Protein AF-A0A2E3YA40-F1 (afdb_monomer)

Radius of gyration: 40.04 Å; Cα contacts (8 Å, |Δi|>4): 300; chains: 1; bounding box: 84×117×108 Å

Nearest PDB structures (foldseek):
  7zvt-assembly1_A  TM=7.152E-01  e=5.459E-13  Homo sapiens
  6erf-assembly3_E  TM=7.108E-01  e=1.242E-12  Homo sapiens
  7zyg-assembly1_B  TM=6.271E-01  e=3.034E-13  Homo sapiens
  6erg-assembly1_B  TM=6.180E-01  e=3.034E-13  Homo sapiens
  7z6o-assembly1_B  TM=6.211E-01  e=7.323E-13  Homo sapiens

Solvent-accessible surface area (backbone atoms only — not comparable to full-atom values): 24619 Å² total; per-residue (Å²): 132,88,83,89,80,90,81,93,86,87,90,86,82,88,85,88,81,87,86,85,86,89,83,83,89,80,94,74,90,76,94,73,84,88,72,83,77,72,78,79,75,75,76,78,73,76,71,70,83,74,80,65,68,77,46,72,36,28,44,31,52,87,89,47,76,40,42,29,30,33,26,71,65,65,75,74,79,79,60,90,78,84,78,64,53,42,91,87,80,64,44,77,70,81,89,82,54,60,42,90,87,80,70,45,78,50,58,78,86,78,58,80,50,65,49,74,82,48,94,99,38,66,48,80,53,54,73,69,60,50,57,77,64,55,68,95,45,76,46,36,36,41,48,79,48,74,42,56,62,86,77,55,63,74,84,33,62,72,49,59,28,36,42,44,59,50,57,82,82,21,44,64,59,47,46,50,53,26,51,51,29,55,76,66,62,38,29,33,36,30,40,32,34,85,80,91,54,80,41,44,30,38,38,38,43,55,92,92,33,34,37,35,32,35,36,55,59,73,90,78,54,81,63,74,87,75,47,86,87,78,65,97,67,92,75,57,71,68,58,51,52,51,53,49,53,51,50,62,72,67,65,72,58,76,89,76,51,90,82,71,67,62,65,60,54,54,51,51,51,50,49,50,36,53,74,72,70,44,85,82,76,81,78,81,81,81,81,83,77,82,88,61,63,66,74,56,45,52,52,51,50,50,46,64,72,71,67,69,74,76,80,81,80,78,84,76,86,83,88,80,88,82,90,89,87,88,86,84,86,88,86,84,87,83,84,89,81,89,81,89,79,90,85,84,87,83,89,83,82,88,81,89,88,86,88,82,89,83,90,83,92,132

Sequence (362 aa):
MCTRSGSIRPCSAKCDMRPTRTMARCVSRCFCACVLISPLRMFERGRRPYMRSLWKGHIRFSMVTIPVRLYNAVDSGSSIRFNQLHKEDHGRIKYDKVCRSCSETLSGDDIIKGYEYAPDEYVVVNDEDFEKVKLKSTKIIEIEGFVDVDDVDVSMYDTPYYAGPDGDVAVKVFALLSQSLIQSGKLGVGKVVLRDREDMVLIGAQGNGIVIYKVRYPQFLRKMDDVPGLADTDVSEDELKLAQSLIDSMLKDLGDIEIKDTYHEAVQEMIQAKVDGKEVVMAAEDEVKPVVDIMTALKESIAAASGEAKPMERATGESAEDADVEEGAEEEAPKAKKKAAKKKPAAKKKAKAKAKAKSKAA

Mean predicted aligned error: 19.03 Å

Foldseek 3Di:
DDDDDDDDDDDDDDDDDDDDDDDDDDDDDDDDDPPPPPPPPPPPPPPPPPFDFLAWAWEDDPPDTFTKTKGFPDPPPLDDDDFDADPPPRHGDDDFDADPPPRDGDDPVPDFDWDDPDVVDTDTDHVVNLVVVPDPCQGYWYFPAKDAPVVDDPQFFDGKIWMDGDDDVRLVVQQVVLVVQVVVNIWTWTWDNSDSDIFIWTWGHDDSIIMITGTDDPVPDDDPVPDPPDDPDDDDPVNVVLVVVLVVLVDDDPVPDPDDPPVSVLVVVCVVCVVVVHDDDDDDDDDDDDDDDPVVVSVVSVCVSVPPDDDDDDDDDDDDDDDDDDDDDDDDDDDDDDDDDDDDDDDDDDDDDDDDDDDDDD

Structure (mmCIF, N/CA/C/O backbone):
data_AF-A0A2E3YA40-F1
#
_entry.id   AF-A0A2E3YA40-F1
#
loop_
_atom_site.group_PDB
_atom_site.id
_atom_site.type_symbol
_atom_site.label_atom_id
_atom_site.label_alt_id
_atom_site.label_comp_id
_atom_site.label_asym_id
_atom_site.label_entity_id
_atom_site.label_seq_id
_atom_site.pdbx_PDB_ins_code
_atom_site.Cartn_x
_atom_site.Cartn_y
_atom_site.Cartn_z
_atom_site.occupancy
_atom_site.B_iso_or_equiv
_atom_site.auth_seq_id
_atom_site.auth_comp_id
_atom_site.auth_asym_id
_atom_site.auth_atom_id
_atom_site.pdbx_PDB_model_num
ATOM 1 N N . MET A 1 1 ? 46.447 38.130 -46.970 1.00 37.41 1 MET A N 1
ATOM 2 C CA . MET A 1 1 ? 45.223 38.863 -46.572 1.00 37.41 1 MET A CA 1
ATOM 3 C C . MET A 1 1 ? 45.092 38.694 -45.057 1.00 37.41 1 MET A C 1
ATOM 5 O O . MET A 1 1 ? 44.762 37.605 -44.628 1.00 37.41 1 MET A O 1
ATOM 9 N N . CYS A 1 2 ? 45.691 39.545 -44.209 1.00 29.48 2 CYS A N 1
ATOM 10 C CA . CYS A 1 2 ? 45.148 40.822 -43.685 1.00 29.48 2 CYS A CA 1
ATOM 11 C C . CYS A 1 2 ? 43.633 40.742 -43.398 1.00 29.48 2 CYS A C 1
ATOM 13 O O . CYS A 1 2 ? 42.902 40.416 -44.320 1.00 29.48 2 CYS A O 1
ATOM 15 N N . THR A 1 3 ? 43.054 41.060 -42.230 1.00 31.86 3 THR A N 1
ATOM 16 C CA . THR A 1 3 ? 43.496 41.786 -41.016 1.00 31.86 3 THR A CA 1
ATOM 17 C C . THR A 1 3 ? 42.326 41.841 -40.001 1.00 31.86 3 THR A C 1
ATOM 19 O O . THR A 1 3 ? 41.184 41.860 -40.447 1.00 31.86 3 THR A O 1
ATOM 22 N N . ARG A 1 4 ? 42.657 42.094 -38.712 1.00 35.12 4 ARG A N 1
ATOM 23 C CA . ARG A 1 4 ? 41.886 42.785 -37.625 1.00 35.12 4 ARG A CA 1
ATOM 24 C C . ARG A 1 4 ? 40.812 41.961 -36.889 1.00 35.12 4 ARG A C 1
A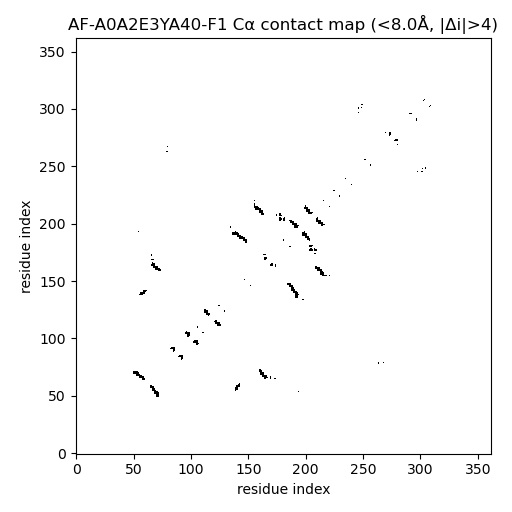TOM 26 O O . ARG A 1 4 ? 40.081 41.227 -37.523 1.00 35.12 4 ARG A O 1
ATOM 33 N N . SER A 1 5 ? 40.653 42.018 -35.558 1.00 36.88 5 SER A N 1
ATOM 34 C CA . SER A 1 5 ? 40.999 42.994 -34.485 1.00 36.88 5 SER A CA 1
ATOM 35 C C . SER A 1 5 ? 40.927 42.271 -33.112 1.00 36.88 5 SER A C 1
ATOM 37 O O . SER A 1 5 ? 40.024 41.462 -32.950 1.00 36.88 5 SER A O 1
ATOM 39 N N . GLY A 1 6 ? 41.872 42.368 -32.155 1.00 35.75 6 GLY A N 1
ATOM 40 C CA . GLY A 1 6 ? 42.105 43.463 -31.173 1.00 35.75 6 GLY A CA 1
ATOM 41 C C . GLY A 1 6 ? 41.148 43.324 -29.961 1.00 35.75 6 GLY A C 1
ATOM 42 O O . GLY A 1 6 ? 39.956 43.251 -30.197 1.00 35.75 6 GLY A O 1
ATOM 43 N N . SER A 1 7 ? 41.516 43.266 -28.666 1.00 32.66 7 SER A N 1
ATOM 44 C CA . SER A 1 7 ? 42.557 43.980 -27.891 1.00 32.66 7 SER A CA 1
ATOM 45 C C . SER A 1 7 ? 42.664 43.412 -26.432 1.00 32.66 7 SER A C 1
ATOM 47 O O . SER A 1 7 ? 41.648 42.944 -25.932 1.00 32.66 7 SER A O 1
ATOM 49 N N . ILE A 1 8 ? 43.862 43.247 -25.814 1.00 33.16 8 ILE A N 1
ATOM 50 C CA . ILE A 1 8 ? 44.529 44.106 -24.768 1.00 33.16 8 ILE A CA 1
ATOM 51 C C . ILE A 1 8 ? 43.933 43.917 -23.335 1.00 33.16 8 ILE A C 1
ATOM 53 O O . ILE A 1 8 ? 42.732 44.059 -23.200 1.00 33.16 8 ILE A O 1
ATOM 57 N N . ARG A 1 9 ? 44.607 43.670 -22.183 1.00 33.75 9 ARG A N 1
ATOM 58 C CA . ARG A 1 9 ? 45.998 43.712 -21.638 1.00 33.75 9 ARG A CA 1
ATOM 59 C C . ARG A 1 9 ? 46.021 42.968 -20.259 1.00 33.75 9 ARG A C 1
ATOM 61 O O . ARG A 1 9 ? 44.985 42.979 -19.600 1.00 33.75 9 ARG A O 1
ATOM 68 N N . PRO A 1 10 ? 47.161 42.458 -19.738 1.00 38.38 10 PRO A N 1
ATOM 69 C CA . PRO A 1 10 ? 47.341 42.128 -18.315 1.00 38.38 10 PRO A CA 1
ATOM 70 C C . PRO A 1 10 ? 48.039 43.275 -17.552 1.00 38.38 10 PRO A C 1
ATOM 72 O O . PRO A 1 10 ? 48.899 43.959 -18.107 1.00 38.38 10 PRO A O 1
ATOM 75 N N . CYS A 1 11 ? 47.682 43.495 -16.282 1.00 28.30 11 CYS A N 1
ATOM 76 C CA . CYS A 1 11 ? 48.268 44.542 -15.438 1.00 28.30 11 CYS A CA 1
ATOM 77 C C . CYS A 1 11 ? 49.160 43.916 -14.354 1.00 28.30 11 CYS A C 1
ATOM 79 O O . CYS A 1 11 ? 48.666 43.272 -13.431 1.00 28.30 11 CYS A O 1
ATOM 81 N N . SER A 1 12 ? 50.475 44.104 -14.480 1.00 34.56 12 SER A N 1
ATOM 82 C CA . SER A 1 12 ? 51.460 43.872 -13.422 1.00 34.56 12 SER A CA 1
ATOM 83 C C . SER A 1 12 ? 51.852 45.214 -12.810 1.00 34.56 12 SER A C 1
ATOM 85 O O . SER A 1 12 ? 52.263 46.110 -13.548 1.00 34.56 12 SER A O 1
ATOM 87 N N . ALA A 1 13 ? 51.817 45.339 -11.487 1.00 35.09 13 ALA A N 1
ATOM 88 C CA . ALA A 1 13 ? 52.427 46.464 -10.788 1.00 35.09 13 ALA A CA 1
ATOM 89 C C . ALA A 1 13 ? 53.234 45.949 -9.591 1.00 35.09 13 ALA A C 1
ATOM 91 O O . ALA A 1 13 ? 52.682 45.460 -8.609 1.00 35.09 13 ALA A O 1
ATOM 92 N N . LYS A 1 14 ? 54.562 46.053 -9.711 1.00 35.06 14 LYS A N 1
ATOM 93 C CA . LYS A 1 14 ? 55.499 46.126 -8.586 1.00 35.06 14 LYS A CA 1
ATOM 94 C C . LYS A 1 14 ? 55.506 47.574 -8.096 1.00 35.06 14 LYS A C 1
ATOM 96 O O . LYS A 1 14 ? 55.626 48.470 -8.925 1.00 35.06 14 LYS A O 1
ATOM 101 N N . CYS A 1 15 ? 55.468 47.785 -6.786 1.00 29.36 15 CYS A N 1
ATOM 102 C CA . CYS A 1 15 ? 55.943 49.018 -6.168 1.00 29.36 15 CYS A CA 1
ATOM 103 C C . CYS A 1 15 ? 56.737 48.653 -4.914 1.00 29.36 15 CYS A C 1
ATOM 105 O O . CYS A 1 15 ? 56.215 48.053 -3.978 1.00 29.36 15 CYS A O 1
ATOM 107 N N . ASP A 1 16 ? 58.016 48.991 -4.972 1.00 32.47 16 ASP A N 1
ATOM 108 C CA . ASP A 1 16 ? 59.024 48.912 -3.926 1.00 32.47 16 ASP A CA 1
ATOM 109 C C . ASP A 1 16 ? 59.115 50.310 -3.294 1.00 32.47 16 ASP A C 1
ATOM 111 O O . ASP A 1 16 ? 59.163 51.278 -4.051 1.00 32.47 16 ASP A O 1
ATOM 115 N N . MET A 1 17 ? 59.123 50.442 -1.961 1.00 30.84 17 MET A N 1
ATOM 116 C CA . MET A 1 17 ? 59.725 51.586 -1.246 1.00 30.84 17 MET A CA 1
ATOM 117 C C . MET A 1 17 ? 59.640 51.418 0.282 1.00 30.84 17 MET A C 1
ATOM 119 O O . MET A 1 17 ? 58.561 51.356 0.869 1.00 30.84 17 MET A O 1
ATOM 123 N N . ARG A 1 18 ? 60.811 51.416 0.936 1.00 34.72 18 ARG A N 1
ATOM 124 C CA . ARG A 1 18 ? 60.979 51.733 2.370 1.00 34.72 18 ARG A CA 1
ATOM 125 C C . ARG A 1 18 ? 60.744 53.232 2.596 1.00 34.72 18 ARG A C 1
ATOM 127 O O . ARG A 1 18 ? 61.017 54.022 1.693 1.00 34.72 18 ARG A O 1
ATOM 134 N N . PRO A 1 19 ? 60.391 53.645 3.824 1.00 43.53 19 PRO A N 1
ATOM 135 C CA . PRO A 1 19 ? 61.417 54.325 4.615 1.00 43.53 19 PRO A CA 1
ATOM 136 C C . PRO A 1 19 ? 61.387 54.020 6.122 1.00 43.53 19 PRO A C 1
ATOM 138 O O . PRO A 1 19 ? 60.476 53.430 6.690 1.00 43.53 19 PRO A O 1
ATOM 141 N N . THR A 1 20 ? 62.487 54.430 6.737 1.00 34.00 20 THR A N 1
ATOM 142 C CA . THR A 1 20 ? 62.903 54.321 8.132 1.00 34.00 20 THR A CA 1
ATOM 143 C C . THR A 1 20 ? 62.190 55.275 9.100 1.00 34.00 20 THR A C 1
ATOM 145 O O . THR A 1 20 ? 61.868 56.400 8.732 1.00 34.00 20 THR A O 1
ATOM 148 N N . ARG A 1 21 ? 62.258 54.885 10.384 1.00 32.22 21 ARG A N 1
ATOM 149 C CA . ARG A 1 21 ? 62.488 55.711 11.592 1.00 32.22 21 ARG A CA 1
ATOM 150 C C . ARG A 1 21 ? 61.268 56.203 12.399 1.00 32.22 21 ARG A C 1
ATOM 152 O O . ARG A 1 21 ? 60.514 57.069 11.980 1.00 32.22 21 ARG A O 1
ATOM 159 N N . THR A 1 22 ? 61.319 55.806 13.676 1.00 31.12 22 THR A N 1
ATOM 160 C CA . THR A 1 22 ? 60.860 56.518 14.889 1.00 31.12 22 THR A CA 1
ATOM 161 C C . THR A 1 22 ? 59.394 56.352 15.292 1.00 31.12 22 THR A C 1
ATOM 163 O O . THR A 1 22 ? 58.542 57.082 14.817 1.00 31.12 22 THR A O 1
ATOM 166 N N . MET A 1 23 ? 59.132 55.510 16.298 1.00 33.19 23 MET A N 1
ATOM 167 C CA . MET A 1 23 ? 58.302 55.903 17.445 1.00 33.19 23 MET A CA 1
ATOM 168 C C . MET A 1 23 ? 58.688 55.089 18.682 1.00 33.19 23 MET A C 1
ATOM 170 O O . MET A 1 23 ? 58.748 53.863 18.670 1.00 33.19 23 MET A O 1
ATOM 174 N N . ALA A 1 24 ? 58.999 55.832 19.737 1.00 33.38 24 ALA A N 1
ATOM 175 C CA . ALA A 1 24 ? 59.208 55.365 21.091 1.00 33.38 24 ALA A CA 1
ATOM 176 C C . ALA A 1 24 ? 57.868 55.271 21.840 1.00 33.38 24 ALA A C 1
ATOM 178 O O . ALA A 1 24 ? 56.944 56.017 21.528 1.00 33.38 24 ALA A O 1
ATOM 179 N N . ARG A 1 25 ? 57.872 54.466 22.917 1.00 32.53 25 ARG A N 1
ATOM 180 C CA . ARG A 1 25 ? 56.827 54.295 23.955 1.00 32.53 25 ARG A CA 1
ATOM 181 C C . ARG A 1 25 ? 55.613 53.493 23.452 1.00 32.53 25 ARG A C 1
ATOM 183 O O . ARG A 1 25 ? 55.095 53.751 22.386 1.00 32.53 25 ARG A O 1
ATOM 190 N N . CYS A 1 26 ? 55.103 52.484 24.149 1.00 30.42 26 CYS A N 1
ATOM 191 C CA . CYS A 1 26 ? 54.979 52.331 25.589 1.00 30.42 26 CYS A CA 1
ATOM 192 C C . CYS A 1 26 ? 54.951 50.832 25.939 1.00 30.42 26 CYS A C 1
ATOM 194 O O . CYS A 1 26 ? 54.207 50.060 25.338 1.00 30.42 26 CYS A O 1
ATOM 196 N N . VAL A 1 27 ? 55.773 50.423 26.903 1.00 36.47 27 VAL A N 1
ATOM 197 C CA . VAL A 1 27 ? 55.782 49.072 27.471 1.00 36.47 27 VAL A CA 1
ATOM 198 C C . VAL A 1 27 ? 54.670 49.002 28.512 1.00 36.47 27 VAL A C 1
ATOM 200 O O . VAL A 1 27 ? 54.779 49.644 29.550 1.00 36.47 27 VAL A O 1
ATOM 203 N N . SER A 1 28 ? 53.622 48.216 28.266 1.00 34.69 28 SER A N 1
ATOM 204 C CA . SER A 1 28 ? 52.797 47.671 29.349 1.00 34.69 28 SER A CA 1
ATOM 205 C C . SER A 1 28 ? 52.040 46.422 28.897 1.00 34.69 28 SER A C 1
ATOM 207 O O . SER A 1 28 ? 50.974 46.479 28.298 1.00 34.69 28 SER A O 1
ATOM 209 N N . ARG A 1 29 ? 52.661 45.273 29.169 1.00 38.66 29 ARG A N 1
ATOM 210 C CA . ARG A 1 29 ? 52.088 44.214 30.009 1.00 38.66 29 ARG A CA 1
ATOM 211 C C . ARG A 1 29 ? 50.582 43.952 29.827 1.00 38.66 29 ARG A C 1
ATOM 213 O O . ARG A 1 29 ? 49.760 44.449 30.587 1.00 38.66 29 ARG A O 1
ATOM 220 N N . CYS A 1 30 ? 50.248 43.020 28.940 1.00 33.03 30 CYS A N 1
ATOM 221 C CA . CYS A 1 30 ? 49.153 42.093 29.212 1.00 33.03 30 CYS A CA 1
ATOM 222 C C . CYS A 1 30 ? 49.458 40.720 28.619 1.00 33.03 30 CYS A C 1
ATOM 224 O O . CYS A 1 30 ? 49.380 40.480 27.419 1.00 33.03 30 CYS A O 1
ATOM 226 N N . PHE A 1 31 ? 49.855 39.837 29.528 1.00 33.47 31 PHE A N 1
ATOM 227 C CA . PHE A 1 31 ? 49.808 38.395 29.391 1.00 33.47 31 PHE A CA 1
ATOM 228 C C . PHE A 1 31 ? 48.342 38.014 29.134 1.00 33.47 31 PHE A C 1
ATOM 230 O O . PHE A 1 31 ? 47.509 38.158 30.025 1.00 33.47 31 PHE A O 1
ATOM 237 N N . CYS A 1 32 ? 48.007 37.546 27.937 1.00 29.50 32 CYS A N 1
ATOM 238 C CA . CYS A 1 32 ? 46.799 36.754 27.756 1.00 29.50 32 CYS A CA 1
ATOM 239 C C . CYS A 1 32 ? 47.137 35.597 26.828 1.00 29.50 32 CYS A C 1
ATOM 241 O O . CYS A 1 32 ? 47.406 35.770 25.639 1.00 29.50 32 CYS A O 1
ATOM 243 N N . ALA A 1 33 ? 47.238 34.429 27.453 1.00 36.81 33 ALA A N 1
ATOM 244 C CA . ALA A 1 33 ? 47.519 33.167 26.818 1.00 36.81 33 ALA A CA 1
ATOM 245 C C . ALA A 1 33 ? 46.491 32.903 25.715 1.00 36.81 33 ALA A C 1
ATOM 247 O O . ALA A 1 33 ? 45.280 32.949 25.924 1.00 36.81 33 ALA A O 1
ATOM 248 N N . CYS A 1 34 ? 47.030 32.619 24.537 1.00 30.36 34 CYS A N 1
ATOM 249 C CA . CYS A 1 34 ? 46.332 32.135 23.368 1.00 30.36 34 CYS A CA 1
ATOM 250 C C . CYS A 1 34 ? 45.755 30.744 23.679 1.00 30.36 34 CYS A C 1
ATOM 252 O O . CYS A 1 34 ? 46.411 29.727 23.475 1.00 30.36 34 CYS A O 1
ATOM 254 N N . VAL A 1 35 ? 44.538 30.704 24.220 1.00 36.59 35 VAL A N 1
ATOM 255 C CA . VAL A 1 35 ? 43.701 29.504 24.275 1.00 36.59 35 VAL A CA 1
ATOM 256 C C . VAL A 1 35 ? 42.576 29.731 23.273 1.00 36.59 35 VAL A C 1
ATOM 258 O O . VAL A 1 35 ? 41.492 30.214 23.592 1.00 36.59 35 VAL A O 1
ATOM 261 N N . LEU A 1 36 ? 42.890 29.449 22.007 1.00 37.47 36 LEU A N 1
ATOM 262 C CA . LEU A 1 36 ? 41.918 29.347 20.926 1.00 37.47 36 LEU A CA 1
ATOM 263 C C . LEU A 1 36 ? 41.046 28.112 21.187 1.00 37.47 36 LEU A C 1
ATOM 265 O O . LEU A 1 36 ? 41.293 27.031 20.656 1.00 37.47 36 LEU A O 1
ATOM 269 N N . ILE A 1 37 ? 40.015 28.284 22.015 1.00 41.00 37 ILE A N 1
ATOM 270 C CA . ILE A 1 37 ? 38.846 27.406 22.029 1.00 41.00 37 ILE A CA 1
ATOM 271 C C . ILE A 1 37 ? 38.171 27.619 20.679 1.00 41.00 37 ILE A C 1
ATOM 273 O O . ILE A 1 37 ? 37.394 28.551 20.485 1.00 41.00 37 ILE A O 1
ATOM 277 N N . SER A 1 38 ? 38.543 26.786 19.709 1.00 35.66 38 SER A N 1
ATOM 278 C CA . SER A 1 38 ? 37.768 26.635 18.487 1.00 35.66 38 SER A CA 1
ATOM 279 C C . SER A 1 38 ? 36.390 26.125 18.893 1.00 35.66 38 SER A C 1
ATOM 281 O O . SER A 1 38 ? 36.305 25.022 19.438 1.00 35.66 38 SER A O 1
ATOM 283 N N . PRO A 1 39 ? 35.298 26.862 18.631 1.00 42.44 39 PRO A N 1
ATOM 284 C CA . PRO A 1 39 ? 33.999 26.237 18.643 1.00 42.44 39 PRO A CA 1
ATOM 285 C C . PRO A 1 39 ? 33.999 25.315 17.428 1.00 42.44 39 PRO A C 1
ATOM 287 O O . PRO A 1 39 ? 33.837 25.756 16.287 1.00 42.44 39 PRO A O 1
ATOM 290 N N . LEU A 1 40 ? 34.204 24.022 17.671 1.00 37.81 40 LEU A N 1
ATOM 291 C CA . LEU A 1 40 ? 33.640 22.979 16.831 1.00 37.81 40 LEU A CA 1
ATOM 292 C C . LEU A 1 40 ? 32.135 23.252 16.802 1.00 37.81 40 LEU A C 1
ATOM 294 O O . LEU A 1 40 ? 31.367 22.770 17.629 1.00 37.81 40 LEU A O 1
ATOM 298 N N . ARG A 1 41 ? 31.723 24.109 15.861 1.00 37.75 41 ARG A N 1
ATOM 299 C CA . ARG A 1 41 ? 30.367 24.170 15.341 1.00 37.75 41 ARG A CA 1
ATOM 300 C C . ARG A 1 41 ? 30.124 22.795 14.752 1.00 37.75 41 ARG A C 1
ATOM 302 O O . ARG A 1 41 ? 30.414 22.531 13.588 1.00 37.75 41 ARG A O 1
ATOM 309 N N . MET A 1 42 ? 29.647 21.925 15.628 1.00 34.31 42 MET A N 1
ATOM 310 C CA . MET A 1 42 ? 28.997 20.671 15.340 1.00 34.31 42 MET A CA 1
ATOM 311 C C . MET A 1 42 ? 27.811 21.034 14.448 1.00 34.31 42 MET A C 1
ATOM 313 O O . MET A 1 42 ? 26.736 21.420 14.896 1.00 34.31 42 MET A O 1
ATOM 317 N N . PHE A 1 43 ? 28.070 21.073 13.143 1.00 35.06 43 PHE A N 1
ATOM 318 C CA . PHE A 1 43 ? 27.049 21.246 12.129 1.00 35.06 43 PHE A CA 1
ATOM 319 C C . PHE A 1 43 ? 26.363 19.888 12.013 1.00 35.06 43 PHE A C 1
ATOM 321 O O . PHE A 1 43 ? 26.567 19.153 11.048 1.00 35.06 43 PHE A O 1
ATOM 328 N N . GLU A 1 44 ? 25.570 19.539 13.026 1.00 43.16 44 GLU A N 1
ATOM 329 C CA . GLU A 1 44 ? 24.557 18.497 12.930 1.00 43.16 44 GLU A CA 1
ATOM 330 C C . GLU A 1 44 ? 23.503 18.982 11.935 1.00 43.16 44 GLU A C 1
ATOM 332 O O . GLU A 1 44 ? 22.410 19.438 12.259 1.00 43.16 44 GLU A O 1
ATOM 337 N N . ARG A 1 45 ? 23.848 18.891 10.649 1.00 40.22 45 ARG A N 1
ATOM 338 C CA . ARG A 1 45 ? 22.854 18.746 9.600 1.00 40.22 45 ARG A CA 1
ATOM 339 C C . ARG A 1 45 ? 22.265 17.357 9.793 1.00 40.22 45 ARG A C 1
ATOM 341 O O . ARG A 1 45 ? 22.668 16.411 9.121 1.00 40.22 45 ARG A O 1
ATOM 348 N N . GLY A 1 46 ? 21.298 17.260 10.703 1.00 38.97 46 GLY A N 1
ATOM 349 C CA . GLY A 1 46 ? 20.289 16.216 10.674 1.00 38.97 46 GLY A CA 1
ATOM 350 C C . GLY A 1 46 ? 19.598 16.294 9.318 1.00 38.97 46 GLY A C 1
ATOM 351 O O . GLY A 1 46 ? 18.610 17.008 9.145 1.00 38.97 46 GLY A O 1
ATOM 352 N N . ARG A 1 47 ? 20.162 15.623 8.307 1.00 44.25 47 ARG A N 1
ATOM 353 C CA . ARG A 1 47 ? 19.450 15.356 7.064 1.00 44.25 47 ARG A CA 1
ATOM 354 C C . ARG A 1 47 ? 18.310 14.439 7.466 1.00 44.25 47 ARG A C 1
ATOM 356 O O . ARG A 1 47 ? 18.504 13.233 7.568 1.00 44.25 47 ARG A O 1
ATOM 363 N N . ARG A 1 48 ? 17.132 15.017 7.715 1.00 53.56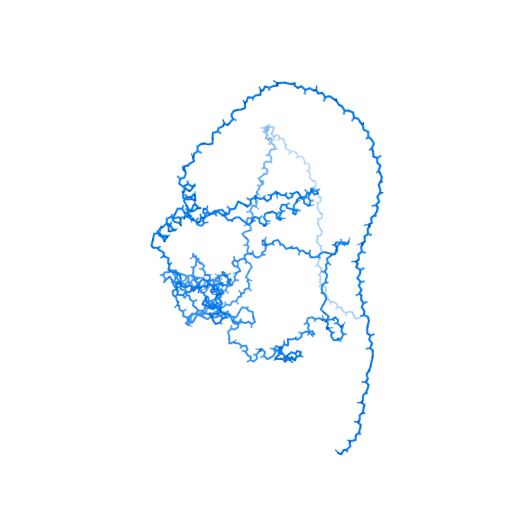 48 ARG A N 1
ATOM 364 C CA . ARG A 1 48 ? 15.889 14.246 7.727 1.00 53.56 48 ARG A CA 1
ATOM 365 C C . ARG A 1 48 ? 15.905 13.406 6.446 1.00 53.56 48 ARG A C 1
ATOM 367 O O . ARG A 1 48 ? 16.124 14.001 5.383 1.00 53.56 48 ARG A O 1
ATOM 374 N N . PRO A 1 49 ? 15.784 12.071 6.520 1.00 59.62 49 PRO A N 1
ATOM 375 C CA . PRO A 1 49 ? 15.802 11.239 5.329 1.00 59.62 49 PRO A CA 1
ATOM 376 C C . PRO A 1 49 ? 14.698 11.741 4.398 1.00 59.62 49 PRO A C 1
ATOM 378 O O . PRO A 1 49 ? 13.513 11.696 4.722 1.00 59.62 49 PRO A O 1
ATOM 381 N N . TYR A 1 50 ? 15.099 12.337 3.275 1.00 72.06 50 TYR A N 1
ATOM 382 C CA . TYR A 1 50 ? 14.159 12.870 2.302 1.00 72.06 50 TYR A CA 1
ATOM 383 C C . TYR A 1 50 ? 13.529 11.675 1.592 1.00 72.06 50 TYR A C 1
ATOM 385 O O . TYR A 1 50 ? 14.204 10.983 0.825 1.00 72.06 50 TYR A O 1
ATOM 393 N N . MET A 1 51 ? 12.252 11.410 1.869 1.00 83.19 51 MET A N 1
ATOM 394 C CA . MET A 1 51 ? 11.501 10.388 1.148 1.00 83.19 51 MET A CA 1
ATOM 395 C C . MET A 1 51 ? 11.517 10.735 -0.343 1.00 83.19 51 MET A C 1
ATOM 397 O O . MET A 1 51 ? 11.141 11.834 -0.752 1.00 83.19 51 MET A O 1
ATOM 401 N N . ARG A 1 52 ? 11.985 9.802 -1.175 1.00 86.56 52 ARG A N 1
ATOM 402 C CA . ARG A 1 52 ? 11.966 9.983 -2.629 1.00 86.56 52 ARG A CA 1
ATOM 403 C C . ARG A 1 52 ? 10.553 9.732 -3.140 1.00 86.56 52 ARG A C 1
ATOM 405 O O . ARG A 1 52 ? 9.966 8.695 -2.841 1.00 86.56 52 ARG A O 1
ATOM 412 N N . SER A 1 53 ? 10.022 10.673 -3.919 1.00 90.00 53 SER A N 1
ATOM 413 C CA . SER A 1 53 ? 8.712 10.504 -4.549 1.00 90.00 53 SER A CA 1
ATOM 414 C C . SER A 1 53 ? 8.768 9.371 -5.572 1.00 90.00 53 SER A C 1
ATOM 416 O O . SER A 1 53 ? 9.626 9.394 -6.457 1.00 90.00 53 SER A O 1
ATOM 418 N N . LEU A 1 54 ? 7.841 8.424 -5.470 1.00 88.38 54 LEU A N 1
ATOM 419 C CA . LEU A 1 54 ? 7.694 7.296 -6.388 1.00 88.38 54 LEU A CA 1
ATOM 420 C C . LEU A 1 54 ? 6.840 7.665 -7.606 1.00 88.38 54 LEU A C 1
ATOM 422 O O . LEU A 1 54 ? 7.100 7.194 -8.709 1.00 88.38 54 LEU A O 1
ATOM 426 N N . TRP A 1 55 ? 5.842 8.527 -7.411 1.00 91.94 55 TRP A N 1
ATOM 427 C CA . TRP A 1 55 ? 4.892 8.919 -8.448 1.00 91.94 55 TRP A CA 1
ATOM 428 C C . TRP A 1 55 ? 4.444 10.369 -8.257 1.00 91.94 55 TRP A C 1
ATOM 430 O O . TRP A 1 55 ? 4.424 10.886 -7.137 1.00 91.94 55 TRP A O 1
ATOM 440 N N . LYS A 1 56 ? 4.094 11.026 -9.364 1.00 92.12 56 LYS A N 1
ATOM 441 C CA . LYS A 1 56 ? 3.539 12.382 -9.393 1.00 92.12 56 LYS A CA 1
ATOM 442 C C . LYS A 1 56 ? 2.274 12.382 -10.233 1.00 92.12 56 LYS A C 1
ATOM 444 O O . LYS A 1 56 ? 2.282 11.857 -11.348 1.00 92.12 56 LYS A O 1
ATOM 449 N N . GLY A 1 57 ? 1.241 13.035 -9.734 1.00 92.56 57 GLY A N 1
ATOM 450 C CA . GLY A 1 57 ? -0.022 13.153 -10.440 1.00 92.56 57 GLY A CA 1
ATOM 451 C C . GLY A 1 57 ? -1.001 14.001 -9.656 1.00 92.56 57 GLY A C 1
ATOM 452 O O . GLY A 1 57 ? -0.593 14.893 -8.916 1.00 92.56 57 GLY A O 1
ATOM 453 N N . HIS A 1 58 ? -2.289 13.749 -9.846 1.00 93.56 58 HIS A N 1
ATOM 454 C CA . HIS A 1 58 ? -3.337 14.576 -9.261 1.00 93.56 58 HIS A CA 1
ATOM 455 C C . HIS A 1 58 ? -4.392 13.716 -8.580 1.00 93.56 58 HIS A C 1
ATOM 457 O O . HIS A 1 58 ? -4.753 12.672 -9.110 1.00 93.56 58 HIS A O 1
ATOM 463 N N . ILE A 1 59 ? -4.918 14.169 -7.446 1.00 93.88 59 ILE A N 1
ATOM 464 C CA . ILE A 1 59 ? -6.157 13.640 -6.874 1.00 93.88 59 ILE A CA 1
ATOM 465 C C . ILE A 1 59 ? -7.302 14.466 -7.445 1.00 93.88 59 ILE A C 1
ATOM 467 O O . ILE A 1 59 ? -7.310 15.691 -7.301 1.00 93.88 59 ILE A O 1
ATOM 471 N N . ARG A 1 60 ? -8.247 13.801 -8.107 1.00 92.06 60 ARG A N 1
ATOM 472 C CA . ARG A 1 60 ? -9.492 14.401 -8.572 1.00 92.06 60 ARG A CA 1
ATOM 473 C C . ARG A 1 60 ? -10.620 13.984 -7.642 1.00 92.06 60 ARG A C 1
ATOM 475 O O . ARG A 1 60 ? -10.951 12.806 -7.544 1.00 92.06 60 ARG A O 1
ATOM 482 N N . PHE A 1 61 ? -11.213 14.978 -6.997 1.00 86.00 61 PHE A N 1
ATOM 483 C CA . PHE A 1 61 ? -12.414 14.826 -6.197 1.00 86.00 61 PHE A CA 1
ATOM 484 C C . PHE A 1 61 ? -13.546 15.612 -6.856 1.00 86.00 61 PHE A C 1
ATOM 486 O O . PHE A 1 61 ? -13.558 16.845 -6.800 1.00 86.00 61 PHE A O 1
ATOM 493 N N . SER A 1 62 ? -14.473 14.905 -7.511 1.00 82.50 62 SER A N 1
ATOM 494 C CA . SER A 1 62 ? -15.522 15.512 -8.338 1.00 82.50 62 SER A CA 1
ATOM 495 C C . SER A 1 62 ? -14.918 16.496 -9.361 1.00 82.50 62 SER A C 1
ATOM 497 O O . SER A 1 62 ? -14.294 16.065 -10.330 1.00 82.50 62 SER A O 1
ATOM 499 N N . MET A 1 63 ? -15.012 17.809 -9.134 1.00 85.06 63 MET A N 1
ATOM 500 C CA . MET A 1 63 ? -14.451 18.845 -10.017 1.00 85.06 63 MET A CA 1
ATOM 501 C C . MET A 1 63 ? -13.109 19.427 -9.549 1.00 85.06 63 MET A C 1
ATOM 503 O O . MET A 1 63 ? -12.463 20.169 -10.289 1.00 85.06 63 MET A O 1
ATOM 507 N N . VAL A 1 64 ? -12.668 19.120 -8.330 1.00 89.75 64 VAL A N 1
ATOM 508 C CA . VAL A 1 64 ? -11.440 19.681 -7.753 1.00 89.75 64 VAL A CA 1
ATOM 509 C C . VAL A 1 64 ? -10.259 18.785 -8.099 1.00 89.75 64 VAL A C 1
ATOM 511 O O . VAL A 1 64 ? -10.316 17.573 -7.913 1.00 89.75 64 VAL A O 1
ATOM 514 N N . THR A 1 65 ? -9.172 19.385 -8.584 1.00 92.44 65 THR A N 1
ATOM 515 C CA . THR A 1 65 ? -7.930 18.679 -8.925 1.00 92.44 65 THR A CA 1
ATOM 516 C C . THR A 1 65 ? -6.793 19.192 -8.051 1.00 92.44 65 THR A C 1
ATOM 518 O O . THR A 1 65 ? -6.508 20.388 -8.042 1.00 92.44 65 THR A O 1
ATOM 521 N N . ILE A 1 66 ? -6.134 18.292 -7.323 1.00 94.38 66 ILE A N 1
ATOM 522 C CA . ILE A 1 66 ? -5.068 18.613 -6.369 1.00 94.38 66 ILE A CA 1
ATOM 523 C C . ILE A 1 66 ? -3.788 17.916 -6.828 1.00 94.38 66 ILE A C 1
ATOM 525 O O . ILE A 1 66 ? -3.771 16.686 -6.877 1.00 94.38 66 ILE A O 1
ATOM 529 N N . PRO A 1 67 ? -2.710 18.640 -7.169 1.00 94.69 67 PRO A N 1
ATOM 530 C CA . PRO A 1 67 ? -1.459 18.002 -7.547 1.00 94.69 67 PRO A CA 1
ATOM 531 C C . PRO A 1 67 ? -0.770 17.429 -6.300 1.00 94.69 67 PRO A C 1
ATOM 533 O O . PRO A 1 67 ? -0.643 18.092 -5.265 1.00 94.69 67 PRO A O 1
ATOM 536 N N . VAL A 1 68 ? -0.340 16.172 -6.396 1.00 94.88 68 VAL A N 1
ATOM 537 C CA . VAL A 1 68 ? 0.244 15.405 -5.292 1.00 94.88 68 VAL A CA 1
ATOM 538 C C . VAL A 1 68 ? 1.455 14.592 -5.736 1.00 94.88 68 VAL A C 1
ATOM 540 O O . VAL A 1 68 ? 1.625 14.224 -6.903 1.00 94.88 68 VAL A O 1
ATOM 543 N N . ARG A 1 69 ? 2.287 14.250 -4.756 1.00 93.94 69 ARG A N 1
ATOM 544 C CA . ARG A 1 69 ? 3.379 13.287 -4.879 1.00 93.94 69 ARG A CA 1
ATOM 545 C C . ARG A 1 69 ? 3.131 12.119 -3.944 1.00 93.94 69 ARG A C 1
ATOM 547 O O . ARG A 1 69 ? 2.785 12.333 -2.785 1.00 93.94 69 ARG A O 1
ATOM 554 N N . LEU A 1 70 ? 3.356 10.909 -4.442 1.00 93.38 70 LEU A N 1
ATOM 555 C CA . LEU A 1 70 ? 3.297 9.693 -3.639 1.00 93.38 70 LEU A CA 1
ATOM 556 C C . LEU A 1 70 ? 4.694 9.277 -3.195 1.00 93.38 70 LEU A C 1
ATOM 558 O O . LEU A 1 70 ? 5.650 9.311 -3.975 1.00 93.38 70 LEU A O 1
ATOM 562 N N . TYR A 1 71 ? 4.780 8.843 -1.950 1.00 92.69 71 TYR A N 1
ATOM 563 C CA . TYR A 1 71 ? 5.965 8.355 -1.267 1.00 92.69 71 TYR A CA 1
ATOM 564 C C . TYR A 1 71 ? 5.663 6.959 -0.728 1.00 92.69 71 TYR A C 1
ATOM 566 O O . TYR A 1 71 ? 4.537 6.669 -0.327 1.00 92.69 71 TYR A O 1
ATOM 574 N N . ASN A 1 72 ? 6.657 6.076 -0.740 1.00 91.44 72 ASN A N 1
ATOM 575 C CA . ASN A 1 72 ? 6.479 4.751 -0.160 1.00 91.44 72 ASN A CA 1
ATOM 576 C C . ASN A 1 72 ? 6.408 4.874 1.369 1.00 91.44 72 ASN A C 1
ATOM 578 O O . ASN A 1 72 ? 7.301 5.483 1.959 1.00 91.44 72 ASN A O 1
ATOM 582 N N . ALA A 1 73 ? 5.358 4.328 1.985 1.00 90.00 73 ALA A N 1
ATOM 583 C CA . ALA A 1 73 ? 5.239 4.297 3.441 1.00 90.00 73 ALA A CA 1
ATOM 584 C C . ALA A 1 73 ? 6.106 3.189 4.060 1.00 90.00 73 ALA A C 1
ATOM 586 O O . ALA A 1 73 ? 6.534 3.314 5.204 1.00 90.00 73 ALA A O 1
ATOM 587 N N . VAL A 1 74 ? 6.402 2.135 3.291 1.00 86.56 74 VAL A N 1
ATOM 588 C CA . VAL A 1 74 ? 7.237 1.011 3.718 1.00 86.56 74 VAL A CA 1
ATOM 589 C C . VAL A 1 74 ? 8.663 1.210 3.215 1.00 86.56 74 VAL A C 1
ATOM 591 O O . VAL A 1 74 ? 8.914 1.285 2.005 1.00 86.56 74 VAL A O 1
ATOM 594 N N . ASP A 1 75 ? 9.627 1.256 4.133 1.00 81.12 75 ASP A N 1
ATOM 595 C CA . ASP A 1 75 ? 11.035 1.292 3.755 1.00 81.12 75 ASP A CA 1
ATOM 596 C C . ASP A 1 75 ? 11.541 -0.113 3.413 1.00 81.12 75 ASP A C 1
ATOM 598 O O . ASP A 1 75 ? 11.896 -0.909 4.272 1.00 81.12 75 ASP A O 1
ATOM 602 N N . SER A 1 76 ? 11.602 -0.421 2.119 1.00 69.94 76 SER A N 1
ATOM 603 C CA . SER A 1 76 ? 12.223 -1.665 1.638 1.00 69.94 76 SER A CA 1
ATOM 604 C C . SER A 1 76 ? 13.760 -1.666 1.723 1.00 69.94 76 SER A C 1
ATOM 606 O O . SER A 1 76 ? 14.385 -2.681 1.414 1.00 69.94 76 SER A O 1
ATOM 608 N N . GLY A 1 77 ? 14.389 -0.532 2.054 1.00 66.88 77 GLY A N 1
ATOM 609 C CA . GLY A 1 77 ? 15.842 -0.378 2.129 1.00 66.88 77 GLY A CA 1
ATOM 610 C C . GLY A 1 77 ? 16.470 -0.981 3.385 1.00 66.88 77 GLY A C 1
ATOM 611 O O . GLY A 1 77 ? 17.648 -1.325 3.352 1.00 66.88 77 GLY A O 1
ATOM 612 N N . SER A 1 78 ? 15.694 -1.154 4.454 1.00 69.00 78 SER A N 1
ATOM 613 C CA . SER A 1 78 ? 16.152 -1.745 5.715 1.00 69.00 78 SER A CA 1
ATOM 614 C C . SER A 1 78 ? 16.315 -3.269 5.650 1.00 69.00 78 SER A C 1
ATOM 616 O O . SER A 1 78 ? 17.052 -3.834 6.455 1.00 69.00 78 SER A O 1
ATOM 618 N N . SER A 1 79 ? 15.683 -3.947 4.682 1.00 76.44 79 SER A N 1
ATOM 619 C CA . SER A 1 79 ? 15.817 -5.401 4.505 1.00 76.44 79 SER A CA 1
ATOM 620 C C . SER A 1 79 ? 17.243 -5.797 4.096 1.00 76.44 79 SER A C 1
ATOM 622 O O . SER A 1 79 ? 17.810 -5.218 3.164 1.00 76.44 79 SER A O 1
ATOM 624 N N . ILE A 1 80 ? 17.807 -6.822 4.739 1.00 82.81 80 ILE A N 1
ATOM 625 C CA . ILE A 1 80 ? 19.114 -7.384 4.376 1.00 82.81 80 ILE A CA 1
ATOM 626 C C . ILE A 1 80 ? 18.971 -8.132 3.049 1.00 82.81 80 ILE A C 1
ATOM 628 O O . ILE A 1 80 ? 18.185 -9.070 2.931 1.00 82.81 80 ILE A O 1
ATOM 632 N N . ARG A 1 81 ? 19.736 -7.726 2.030 1.00 84.12 81 ARG A N 1
ATOM 633 C CA . ARG A 1 81 ? 19.747 -8.386 0.718 1.00 84.12 81 ARG A CA 1
ATOM 634 C C . ARG A 1 81 ? 21.107 -8.987 0.437 1.00 84.12 81 ARG A C 1
ATOM 636 O O . ARG A 1 81 ? 22.122 -8.291 0.441 1.00 84.12 81 ARG A O 1
ATOM 643 N N . PHE A 1 82 ? 21.109 -10.272 0.115 1.00 87.81 82 PHE A N 1
ATOM 644 C CA . PHE A 1 82 ? 22.316 -10.983 -0.267 1.00 87.81 82 PHE A CA 1
ATOM 645 C C . PHE A 1 82 ? 22.539 -10.887 -1.770 1.00 87.81 82 PHE A C 1
ATOM 647 O O . PHE A 1 82 ? 21.634 -11.107 -2.575 1.00 87.81 82 PHE A O 1
ATOM 654 N N . ASN A 1 83 ? 23.773 -10.571 -2.147 1.00 89.50 83 ASN A N 1
ATOM 655 C CA . ASN A 1 83 ? 24.209 -10.721 -3.525 1.00 89.50 83 ASN A CA 1
ATOM 656 C C . ASN A 1 83 ? 24.649 -12.166 -3.731 1.00 89.50 83 ASN A C 1
ATOM 658 O O . ASN A 1 83 ? 25.320 -12.737 -2.873 1.00 89.50 83 ASN A O 1
ATOM 662 N N . GLN A 1 84 ? 24.303 -12.742 -4.875 1.00 91.56 84 GLN A N 1
ATOM 663 C CA . GLN A 1 84 ? 24.791 -14.066 -5.219 1.00 91.56 84 GLN A CA 1
ATOM 664 C C . GLN A 1 84 ? 26.235 -13.962 -5.709 1.00 91.56 84 GLN A C 1
ATOM 666 O O . GLN A 1 84 ? 26.538 -13.187 -6.624 1.00 91.56 84 GLN A O 1
ATOM 671 N N . LEU A 1 85 ? 27.112 -14.735 -5.075 1.00 93.06 85 LEU A N 1
ATOM 672 C CA . LEU A 1 85 ? 28.527 -14.816 -5.402 1.00 93.06 85 LEU A CA 1
ATOM 673 C C . LEU A 1 85 ? 28.863 -16.239 -5.846 1.00 93.06 85 LEU A C 1
ATOM 675 O O . LEU A 1 85 ? 28.284 -17.207 -5.349 1.00 93.06 85 LEU A O 1
ATOM 679 N N . HIS A 1 86 ? 29.791 -16.363 -6.786 1.00 92.19 86 HIS A N 1
ATOM 680 C CA . HIS A 1 86 ? 30.325 -17.652 -7.190 1.00 92.19 86 HIS A CA 1
ATOM 681 C C . HIS A 1 86 ? 31.180 -18.241 -6.055 1.00 92.19 86 HIS A C 1
ATOM 683 O O . HIS A 1 86 ? 31.917 -17.534 -5.372 1.00 92.19 86 HIS A O 1
ATOM 689 N N . LYS A 1 87 ? 31.020 -19.542 -5.795 1.00 92.44 87 LYS A N 1
ATOM 690 C CA . LYS A 1 87 ? 31.508 -20.192 -4.568 1.00 92.44 87 LYS A CA 1
ATOM 691 C C . LYS A 1 87 ? 33.037 -20.243 -4.465 1.00 92.44 87 LYS A C 1
ATOM 693 O O . LYS A 1 87 ? 33.559 -20.285 -3.357 1.00 92.44 87 LYS A O 1
ATOM 698 N N . GLU A 1 88 ? 33.737 -20.286 -5.596 1.00 92.69 88 GLU A N 1
ATOM 699 C CA . GLU A 1 88 ? 35.193 -20.479 -5.625 1.00 92.69 88 GLU A CA 1
ATOM 700 C C . GLU A 1 88 ? 35.960 -19.151 -5.634 1.00 92.69 88 GLU A C 1
ATOM 702 O O . GLU A 1 88 ? 36.905 -18.979 -4.869 1.00 92.69 88 GLU A O 1
ATOM 707 N N . ASP A 1 89 ? 35.540 -18.191 -6.461 1.00 91.75 89 ASP A N 1
ATOM 708 C CA . ASP A 1 89 ? 36.236 -16.909 -6.664 1.00 91.75 89 ASP A CA 1
ATOM 709 C C . ASP A 1 89 ? 35.546 -15.716 -5.979 1.00 91.75 89 ASP A C 1
ATOM 711 O O . ASP A 1 89 ? 36.074 -14.605 -6.000 1.00 91.75 89 ASP A O 1
ATOM 715 N N . HIS A 1 90 ? 34.375 -15.933 -5.367 1.00 89.00 90 HIS A N 1
ATOM 716 C CA . HIS A 1 90 ? 33.535 -14.896 -4.760 1.00 89.00 90 HIS A CA 1
ATOM 717 C C . HIS A 1 90 ? 33.143 -13.765 -5.731 1.00 89.00 90 HIS A C 1
ATOM 719 O O . HIS A 1 90 ? 32.769 -12.667 -5.310 1.00 89.00 90 HIS A O 1
ATOM 725 N N . GLY A 1 91 ? 33.184 -14.031 -7.040 1.00 91.75 91 GLY A N 1
ATOM 726 C CA . GLY A 1 91 ? 32.765 -13.103 -8.081 1.00 91.75 91 GLY A CA 1
ATOM 727 C C . GLY A 1 91 ? 31.250 -12.904 -8.091 1.00 91.75 91 GLY A C 1
ATOM 728 O O . GLY A 1 91 ? 30.482 -13.827 -7.824 1.00 91.75 91 GLY A O 1
ATOM 729 N N . ARG A 1 92 ? 30.784 -11.691 -8.414 1.00 93.88 92 ARG A N 1
ATOM 730 C CA . ARG A 1 92 ? 29.344 -11.413 -8.564 1.00 93.88 92 ARG A CA 1
ATOM 731 C C . ARG A 1 92 ? 28.782 -12.129 -9.789 1.00 93.88 92 ARG A C 1
ATOM 733 O O . ARG A 1 92 ? 29.323 -11.997 -10.884 1.00 93.88 92 ARG A O 1
ATOM 740 N N . ILE A 1 93 ? 27.659 -12.820 -9.610 1.00 92.56 93 ILE A N 1
ATOM 741 C CA . ILE A 1 93 ? 26.979 -13.527 -10.700 1.00 92.56 93 ILE A CA 1
ATOM 742 C C . ILE A 1 93 ? 26.229 -12.531 -11.595 1.00 92.56 93 ILE A C 1
ATOM 744 O O . ILE A 1 93 ? 25.508 -11.657 -11.107 1.00 92.56 93 ILE A O 1
ATOM 748 N N . LYS A 1 94 ? 26.380 -12.692 -12.913 1.00 91.38 94 LYS A N 1
ATOM 749 C CA . LYS A 1 94 ? 25.599 -11.998 -13.943 1.00 91.38 94 LYS A CA 1
ATOM 750 C C . LYS A 1 94 ? 24.599 -12.974 -14.564 1.00 91.38 94 LYS A C 1
ATOM 752 O O . LYS A 1 94 ? 24.939 -14.123 -14.823 1.00 91.38 94 LYS A O 1
ATOM 757 N N . TYR A 1 95 ? 23.385 -12.493 -14.816 1.00 90.31 95 TYR A N 1
ATOM 758 C CA . TYR A 1 95 ? 22.339 -13.239 -15.506 1.00 90.31 95 TYR A CA 1
ATOM 759 C C . TYR A 1 95 ? 22.188 -12.732 -16.937 1.00 90.31 95 TYR A C 1
ATOM 761 O O . TYR A 1 95 ? 21.973 -11.538 -17.143 1.00 90.31 95 TYR A O 1
ATOM 769 N N . ASP A 1 96 ? 22.253 -13.649 -17.897 1.00 90.81 96 ASP A N 1
ATOM 770 C CA . ASP A 1 96 ? 21.973 -13.385 -19.305 1.00 90.81 96 ASP A CA 1
ATOM 771 C C . ASP A 1 96 ? 20.664 -14.090 -19.700 1.00 90.81 96 ASP A C 1
ATOM 773 O O . ASP A 1 96 ? 20.394 -15.217 -19.277 1.00 90.81 96 ASP A O 1
ATOM 777 N N . LYS A 1 97 ? 19.814 -13.407 -20.474 1.00 92.31 97 LYS A N 1
ATOM 778 C CA . LYS A 1 97 ? 18.541 -13.958 -20.957 1.00 92.31 97 LYS A CA 1
ATOM 779 C C . LYS A 1 97 ? 18.799 -14.680 -22.274 1.00 92.31 97 LYS A C 1
ATOM 781 O O . LYS A 1 97 ? 19.238 -14.047 -23.225 1.00 92.31 97 LYS A O 1
ATOM 786 N N . VAL A 1 98 ? 18.533 -15.981 -22.338 1.00 93.12 98 VAL A N 1
ATOM 787 C CA . VAL A 1 98 ? 18.816 -16.806 -23.523 1.00 93.12 98 VAL A CA 1
ATOM 788 C C . VAL A 1 98 ? 17.523 -17.425 -24.043 1.00 93.12 98 VAL A C 1
ATOM 790 O O . VAL A 1 98 ? 16.748 -17.990 -23.269 1.00 93.12 98 VAL A O 1
ATOM 793 N N . CYS A 1 99 ? 17.279 -17.330 -25.350 1.00 91.12 99 CYS A N 1
ATOM 794 C CA . CYS A 1 99 ? 16.118 -17.955 -25.977 1.00 91.12 99 CYS A CA 1
ATOM 795 C C . CYS A 1 99 ? 16.272 -19.481 -26.022 1.00 91.12 99 CYS A C 1
ATOM 797 O O . CYS A 1 99 ? 17.280 -20.005 -26.496 1.00 91.12 99 CYS A O 1
ATOM 799 N N . ARG A 1 100 ? 15.241 -20.215 -25.589 1.00 88.56 100 ARG A N 1
ATOM 800 C CA . ARG A 1 100 ? 15.262 -21.687 -25.542 1.00 88.56 100 ARG A CA 1
ATOM 801 C C . ARG A 1 100 ? 15.391 -22.339 -26.925 1.00 88.56 100 ARG A C 1
ATOM 803 O O . ARG A 1 100 ? 15.955 -23.424 -27.023 1.00 88.56 100 ARG A O 1
ATOM 810 N N . SER A 1 101 ? 14.873 -21.700 -27.972 1.00 88.12 101 SER A N 1
ATOM 811 C CA . SER A 1 101 ? 14.808 -22.286 -29.317 1.00 88.12 101 SER A CA 1
ATOM 812 C C . SER A 1 101 ? 16.081 -22.054 -30.133 1.00 88.12 101 SER A C 1
ATOM 814 O O . SER A 1 101 ? 16.573 -22.987 -30.760 1.00 88.12 101 SER A O 1
ATOM 816 N N . CYS A 1 102 ? 16.633 -20.836 -30.118 1.00 89.25 102 CYS A N 1
ATOM 817 C CA . CYS A 1 102 ? 17.832 -20.486 -30.891 1.00 89.25 102 CYS A CA 1
ATOM 818 C C . CYS A 1 102 ? 19.125 -20.430 -30.059 1.00 89.25 102 CYS A C 1
ATOM 820 O O . CYS A 1 102 ? 20.201 -20.325 -30.637 1.00 89.25 102 CYS A O 1
ATOM 822 N N . SER A 1 103 ? 19.047 -20.545 -28.725 1.00 89.06 103 SER A N 1
ATOM 823 C CA . SER A 1 103 ? 20.192 -20.420 -27.800 1.00 89.06 103 SER A CA 1
ATOM 824 C C . SER A 1 103 ? 20.952 -19.090 -27.899 1.00 89.06 103 SER A C 1
ATOM 826 O O . SER A 1 103 ? 22.102 -18.997 -27.477 1.00 89.06 103 SER A O 1
ATOM 828 N N . GLU A 1 104 ? 20.311 -18.055 -28.440 1.00 91.19 104 GLU A N 1
ATOM 829 C CA . GLU A 1 104 ? 20.873 -16.714 -28.555 1.00 91.19 104 GLU A CA 1
ATOM 830 C C . GLU A 1 104 ? 20.612 -15.905 -27.282 1.00 91.19 104 GLU A C 1
ATOM 832 O O . GLU A 1 104 ? 19.522 -15.972 -26.701 1.00 91.19 104 GLU A O 1
ATOM 837 N N . THR A 1 105 ? 21.620 -15.149 -26.844 1.00 91.00 105 THR A N 1
ATOM 838 C CA . THR A 1 105 ? 21.484 -14.203 -25.735 1.00 91.00 105 THR A CA 1
ATOM 839 C C . THR A 1 105 ? 20.767 -12.957 -26.229 1.00 91.00 105 THR A C 1
ATOM 841 O O . THR A 1 105 ? 21.282 -12.245 -27.084 1.00 91.00 105 THR A O 1
ATOM 844 N N . LEU A 1 106 ? 19.597 -12.686 -25.662 1.00 90.88 106 LEU A N 1
ATOM 845 C CA . LEU A 1 106 ? 18.737 -11.582 -26.059 1.00 90.88 106 LEU A CA 1
ATOM 846 C C . LEU A 1 106 ? 18.908 -10.379 -25.135 1.00 90.88 106 LEU A C 1
ATOM 848 O O . LEU A 1 106 ? 19.088 -10.511 -23.917 1.00 90.88 106 LEU A O 1
ATOM 852 N N . SER A 1 107 ? 18.805 -9.194 -25.730 1.00 88.81 107 SER A N 1
ATOM 853 C CA . SER A 1 107 ? 18.683 -7.945 -24.989 1.00 88.81 107 SER A CA 1
ATOM 854 C C . SER A 1 107 ? 17.238 -7.739 -24.511 1.00 88.81 107 SER A C 1
ATOM 856 O O . SER A 1 107 ? 16.348 -8.534 -24.804 1.00 88.81 107 SER A O 1
ATOM 858 N N . GLY A 1 108 ? 16.982 -6.695 -23.718 1.00 83.94 108 GLY A N 1
ATOM 859 C CA . GLY A 1 108 ? 15.617 -6.376 -23.284 1.00 83.94 108 GLY A CA 1
ATOM 860 C C . GLY A 1 108 ? 14.682 -6.002 -24.438 1.00 83.94 108 GLY A C 1
ATOM 861 O O . GLY A 1 108 ? 13.489 -6.269 -24.333 1.00 83.94 108 GLY A O 1
ATOM 862 N N . ASP A 1 109 ? 15.233 -5.441 -25.515 1.00 85.56 109 ASP A N 1
ATOM 863 C CA . ASP A 1 109 ? 14.479 -4.909 -26.653 1.00 85.56 109 ASP A CA 1
ATOM 864 C C . ASP A 1 109 ? 13.990 -6.022 -27.594 1.00 85.56 109 ASP A C 1
ATOM 866 O O . ASP A 1 109 ? 12.959 -5.883 -28.246 1.00 85.56 109 ASP A O 1
ATOM 870 N N . ASP A 1 110 ? 14.682 -7.164 -27.600 1.00 85.00 110 ASP A N 1
ATOM 871 C CA . ASP A 1 110 ? 14.320 -8.341 -28.402 1.00 85.00 110 ASP A CA 1
ATOM 872 C C . ASP A 1 110 ? 13.249 -9.219 -27.720 1.00 85.00 110 ASP A C 1
ATOM 874 O O . ASP A 1 110 ? 12.859 -10.265 -28.245 1.00 85.00 110 ASP A O 1
ATOM 878 N N . ILE A 1 111 ? 12.790 -8.841 -26.518 1.00 86.88 111 ILE A N 1
ATOM 879 C CA . ILE A 1 111 ? 11.867 -9.637 -25.700 1.00 86.88 111 ILE A CA 1
ATOM 880 C C . ILE A 1 111 ? 10.474 -9.015 -25.724 1.00 86.88 111 ILE A C 1
ATOM 882 O O . ILE A 1 111 ? 10.196 -8.023 -25.053 1.00 86.88 111 ILE A O 1
ATOM 886 N N . ILE A 1 112 ? 9.571 -9.676 -26.441 1.00 88.75 112 ILE A N 1
ATOM 887 C CA . ILE A 1 112 ? 8.149 -9.328 -26.511 1.00 88.75 112 ILE A CA 1
ATOM 888 C C . ILE A 1 112 ? 7.319 -10.133 -25.503 1.00 88.75 112 ILE A C 1
ATOM 890 O O . ILE A 1 112 ? 7.735 -11.189 -25.019 1.00 88.75 112 ILE A O 1
ATOM 894 N N . LYS A 1 113 ? 6.121 -9.636 -25.177 1.00 88.00 113 LYS A N 1
ATOM 895 C CA . LYS A 1 113 ? 5.181 -10.320 -24.280 1.00 88.00 113 LYS A CA 1
ATOM 896 C C . LYS A 1 113 ? 4.317 -11.296 -25.079 1.00 88.00 113 LYS A C 1
ATOM 898 O O . LYS A 1 113 ? 3.778 -10.944 -26.126 1.00 88.00 113 LYS A O 1
ATOM 903 N N . GLY A 1 114 ? 4.157 -12.508 -24.560 1.00 90.00 114 GLY A N 1
ATOM 904 C CA . GLY A 1 114 ? 3.246 -13.517 -25.097 1.00 90.00 114 GLY A CA 1
ATOM 905 C C . GLY A 1 114 ? 2.267 -13.988 -24.026 1.00 90.00 114 GLY A C 1
ATOM 906 O O . GLY A 1 114 ? 2.662 -14.163 -22.874 1.00 90.00 114 GLY A O 1
ATOM 907 N N . TYR A 1 115 ? 1.004 -14.187 -24.399 1.00 90.25 115 TYR A N 1
ATOM 908 C CA . TYR A 1 115 ? -0.011 -14.814 -23.554 1.00 90.25 115 TYR A CA 1
ATOM 909 C C . TYR A 1 115 ? -0.264 -16.246 -24.027 1.00 90.25 115 TYR A C 1
ATOM 911 O O . TYR A 1 115 ? -0.623 -16.455 -25.187 1.00 90.25 115 TYR A O 1
ATOM 919 N N . GLU A 1 116 ? -0.063 -17.218 -23.139 1.00 93.94 116 GLU A N 1
ATOM 920 C CA . GLU A 1 116 ? -0.321 -18.633 -23.417 1.00 93.94 116 GLU A CA 1
ATOM 921 C C . GLU A 1 116 ? -1.821 -18.919 -23.288 1.00 93.94 116 GLU A C 1
ATOM 923 O O . GLU A 1 116 ? -2.382 -18.791 -22.199 1.00 93.94 116 GLU A O 1
ATOM 928 N N . TYR A 1 117 ? -2.478 -19.274 -24.394 1.00 92.81 117 TYR A N 1
ATOM 929 C CA . TYR A 1 117 ? -3.918 -19.583 -24.410 1.00 92.81 117 TYR A CA 1
ATOM 930 C C . TYR A 1 117 ? -4.203 -21.086 -24.520 1.00 92.81 117 TYR A C 1
ATOM 932 O O . TYR A 1 117 ? -5.295 -21.533 -24.169 1.00 92.81 117 TYR A O 1
ATOM 940 N N . ALA A 1 118 ? -3.217 -21.863 -24.964 1.00 93.50 118 ALA A N 1
ATOM 941 C CA . ALA A 1 118 ? -3.192 -23.318 -24.928 1.00 93.50 118 ALA A CA 1
ATOM 942 C C . ALA A 1 118 ? -1.740 -23.786 -24.701 1.00 93.50 118 ALA A C 1
ATOM 944 O O . ALA A 1 118 ? -0.826 -22.993 -24.929 1.00 93.50 118 ALA A O 1
ATOM 945 N N . PRO A 1 119 ? -1.504 -25.031 -24.240 1.00 92.19 119 PRO A N 1
ATOM 946 C CA . PRO A 1 119 ? -0.156 -25.524 -23.960 1.00 92.19 119 PRO A CA 1
ATOM 947 C C . PRO A 1 119 ? 0.789 -25.324 -25.151 1.00 92.19 119 PRO A C 1
ATOM 949 O O . PRO A 1 119 ? 0.520 -25.841 -26.234 1.00 92.19 119 PRO A O 1
ATOM 952 N N . ASP A 1 120 ? 1.879 -24.587 -24.933 1.00 86.62 120 ASP A N 1
ATOM 953 C CA . ASP A 1 120 ? 2.873 -24.204 -25.951 1.00 86.62 120 ASP A CA 1
ATOM 954 C C . ASP A 1 120 ? 2.349 -23.296 -27.101 1.00 86.62 120 ASP A C 1
ATOM 956 O O . ASP A 1 120 ? 3.074 -23.046 -28.069 1.00 86.62 120 ASP A O 1
ATOM 960 N N . GLU A 1 121 ? 1.134 -22.740 -27.007 1.00 90.75 121 GLU A N 1
ATOM 961 C CA . GLU A 1 121 ? 0.569 -21.794 -27.981 1.00 90.75 121 GLU A CA 1
ATOM 962 C C . GLU A 1 121 ? 0.432 -20.383 -27.391 1.00 90.75 121 GLU A C 1
ATOM 964 O O . GLU A 1 121 ? -0.291 -20.144 -26.419 1.00 90.75 121 GLU A O 1
ATOM 969 N N . TYR A 1 122 ? 1.096 -19.414 -28.028 1.00 90.69 122 TYR A N 1
ATOM 970 C CA . TYR A 1 122 ? 1.206 -18.041 -27.536 1.00 90.69 122 TYR A CA 1
ATOM 971 C C . TYR A 1 122 ? 0.602 -17.036 -28.518 1.00 90.69 122 TYR A C 1
ATOM 973 O O . TYR A 1 122 ? 0.882 -17.074 -29.716 1.00 90.69 122 TYR A O 1
ATOM 981 N N . VAL A 1 123 ? -0.171 -16.081 -28.002 1.00 93.06 123 VAL A N 1
ATOM 982 C CA . VAL A 1 123 ? -0.519 -14.850 -28.722 1.00 93.06 123 VAL A CA 1
ATOM 983 C C . VAL A 1 123 ? 0.482 -13.774 -28.336 1.00 93.06 123 VAL A C 1
ATOM 985 O O . VAL A 1 123 ? 0.658 -13.477 -27.154 1.00 93.06 123 VAL A O 1
ATOM 988 N N . VAL A 1 124 ? 1.138 -13.184 -29.332 1.00 91.19 124 VAL A N 1
ATOM 989 C CA . VAL A 1 124 ? 2.020 -12.030 -29.133 1.00 91.19 124 VAL A CA 1
ATOM 990 C C . VAL A 1 124 ? 1.168 -10.802 -28.832 1.00 91.19 124 VAL A C 1
ATOM 992 O O . VAL A 1 124 ? 0.249 -10.492 -29.587 1.00 91.19 124 VAL A O 1
ATOM 995 N N . VAL A 1 125 ? 1.488 -10.104 -27.744 1.00 87.06 125 VAL A N 1
ATOM 996 C CA . VAL A 1 125 ? 0.832 -8.851 -27.361 1.00 87.06 125 VAL A CA 1
ATOM 997 C C . VAL A 1 125 ? 1.876 -7.745 -27.372 1.00 87.06 125 VAL A C 1
ATOM 999 O O . VAL A 1 125 ? 2.802 -7.747 -26.556 1.00 87.06 125 VAL A O 1
ATOM 1002 N N . ASN A 1 126 ? 1.728 -6.801 -28.299 1.00 83.25 126 ASN A N 1
ATOM 1003 C CA . ASN A 1 126 ? 2.652 -5.681 -28.426 1.00 83.25 126 ASN A CA 1
ATOM 1004 C C . ASN A 1 126 ? 2.231 -4.519 -27.521 1.00 83.25 126 ASN A C 1
ATOM 1006 O O . ASN A 1 126 ? 1.066 -4.391 -27.140 1.00 83.25 126 ASN A O 1
ATOM 1010 N N . ASP A 1 127 ? 3.169 -3.622 -27.214 1.00 78.00 127 ASP A N 1
ATOM 1011 C CA . ASP A 1 127 ? 2.871 -2.420 -26.425 1.00 78.00 127 ASP A CA 1
ATOM 1012 C C . ASP A 1 127 ? 1.812 -1.520 -27.100 1.00 78.00 127 ASP A C 1
ATOM 1014 O O . ASP A 1 127 ? 1.007 -0.901 -26.404 1.00 78.00 127 ASP A O 1
ATOM 1018 N N . GLU A 1 128 ? 1.715 -1.535 -28.435 1.00 80.06 128 GLU A N 1
ATOM 1019 C CA . GLU A 1 128 ? 0.645 -0.866 -29.196 1.00 80.06 128 GLU A CA 1
ATOM 1020 C C . GLU A 1 128 ? -0.755 -1.418 -28.888 1.00 80.06 128 GLU A C 1
ATOM 1022 O O . GLU A 1 128 ? -1.742 -0.680 -28.889 1.00 80.06 128 GLU A O 1
ATOM 1027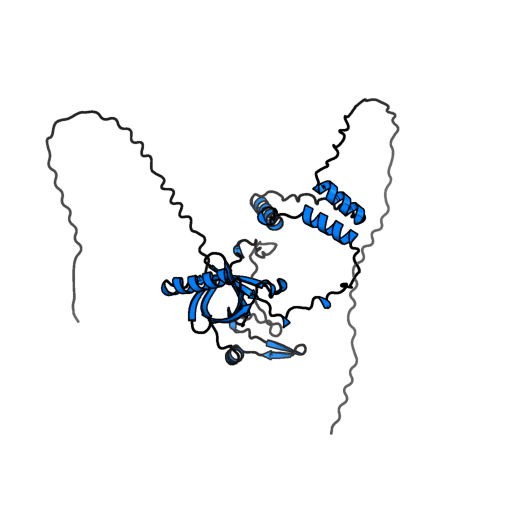 N N . ASP A 1 129 ? -0.868 -2.719 -28.615 1.00 78.62 129 ASP A N 1
ATOM 1028 C CA . ASP A 1 129 ? -2.148 -3.341 -28.272 1.00 78.62 129 ASP A CA 1
ATOM 1029 C C . ASP A 1 129 ? -2.571 -2.943 -26.860 1.00 78.62 129 ASP A C 1
ATOM 1031 O O . ASP A 1 129 ? -3.743 -2.649 -26.622 1.00 78.62 129 ASP A O 1
ATOM 1035 N N . PHE A 1 130 ? -1.603 -2.805 -25.947 1.00 74.06 130 PHE A N 1
ATOM 1036 C CA . PHE A 1 130 ? -1.855 -2.198 -24.646 1.00 74.06 130 PHE A CA 1
ATOM 1037 C C . PHE A 1 130 ? -2.265 -0.730 -24.785 1.00 74.06 130 PHE A C 1
ATOM 1039 O O . PHE A 1 130 ? -3.168 -0.303 -24.077 1.00 74.06 130 PHE A O 1
ATOM 1046 N N . GLU A 1 131 ? -1.677 0.045 -25.701 1.00 72.56 131 GLU A N 1
ATOM 1047 C CA . GLU A 1 131 ? -2.044 1.452 -25.934 1.00 72.56 131 GLU A CA 1
ATOM 1048 C C . GLU A 1 131 ? -3.473 1.658 -26.415 1.00 72.56 131 GLU A C 1
ATOM 1050 O O . GLU A 1 131 ? -4.129 2.595 -25.964 1.00 72.56 131 GLU A O 1
ATOM 1055 N N . LYS A 1 132 ? -3.987 0.757 -27.254 1.00 74.25 132 LYS A N 1
ATOM 1056 C CA . LYS A 1 132 ? -5.399 0.768 -27.667 1.00 74.25 132 LYS A CA 1
ATOM 1057 C C . LYS A 1 132 ? -6.346 0.496 -26.493 1.00 74.25 132 LYS A C 1
ATOM 1059 O O . LYS A 1 132 ? -7.485 0.954 -26.511 1.00 74.25 132 LYS A O 1
ATOM 1064 N N . VAL A 1 133 ? -5.876 -0.242 -25.486 1.00 71.88 133 VAL A N 1
ATOM 1065 C CA . VAL A 1 133 ? -6.637 -0.592 -24.277 1.00 71.88 133 VAL A CA 1
ATOM 1066 C C . VAL A 1 133 ? -6.416 0.414 -23.136 1.00 71.88 133 VAL A C 1
ATOM 1068 O O . VAL A 1 133 ? -7.267 0.503 -22.252 1.00 71.88 133 VAL A O 1
ATOM 1071 N N . LYS A 1 134 ? -5.305 1.177 -23.136 1.00 61.28 134 LYS A N 1
ATOM 1072 C CA . LYS A 1 134 ? -4.883 2.058 -22.028 1.00 61.28 134 LYS A CA 1
ATOM 1073 C C . LYS A 1 134 ? -6.056 2.923 -21.550 1.00 61.28 134 LYS A C 1
ATOM 1075 O O . LYS A 1 134 ? -6.620 3.728 -22.291 1.00 61.28 134 LYS A O 1
ATOM 1080 N N . LEU A 1 135 ? -6.395 2.754 -20.272 1.00 59.94 135 LEU A N 1
ATOM 1081 C CA . LEU A 1 135 ? -7.441 3.505 -19.589 1.00 59.94 135 LEU A CA 1
ATOM 1082 C C . LEU A 1 135 ? -7.105 5.009 -19.549 1.00 59.94 135 LEU A C 1
ATOM 1084 O O . LEU A 1 135 ? -5.942 5.417 -19.534 1.00 59.94 135 LEU A O 1
ATOM 1088 N N . LYS A 1 136 ? -8.148 5.848 -19.531 1.00 56.62 136 LYS A N 1
ATOM 1089 C CA . LYS A 1 136 ? -8.094 7.304 -19.781 1.00 56.62 136 LYS A CA 1
ATOM 1090 C C . LYS A 1 136 ? -7.306 8.136 -18.745 1.00 56.62 136 LYS A C 1
ATOM 1092 O O . LYS A 1 136 ? -7.107 9.328 -18.968 1.00 56.62 136 LYS A O 1
ATOM 1097 N N . SER A 1 137 ? -6.867 7.572 -17.620 1.00 60.22 137 SER A N 1
ATOM 1098 C CA . SER A 1 137 ? -6.375 8.313 -16.443 1.00 60.22 137 SER A CA 1
ATOM 1099 C C . SER A 1 137 ? -4.901 8.026 -16.117 1.00 60.22 137 SER A C 1
ATOM 1101 O O . SER A 1 137 ? -4.551 7.562 -15.037 1.00 60.22 137 SER A O 1
ATOM 1103 N N . THR A 1 138 ? -3.974 8.359 -17.018 1.00 71.25 138 THR A N 1
ATOM 1104 C CA . THR A 1 138 ? -2.560 7.951 -16.870 1.00 71.25 138 THR A CA 1
ATOM 1105 C C . THR A 1 138 ? -1.837 8.541 -15.642 1.00 71.25 138 THR A C 1
ATOM 1107 O O . THR A 1 138 ? -0.775 8.041 -15.287 1.00 71.25 138 THR A O 1
ATOM 1110 N N . LYS A 1 139 ? -2.357 9.595 -14.984 1.00 84.38 139 LYS A N 1
ATOM 1111 C CA . LYS A 1 139 ? -1.748 10.225 -13.783 1.00 84.38 139 LYS A CA 1
ATOM 1112 C C . LYS A 1 139 ? -2.766 10.884 -12.840 1.00 84.38 139 LYS A C 1
ATOM 1114 O O . LYS A 1 139 ? -2.486 11.935 -12.253 1.00 84.38 139 LYS A O 1
ATOM 1119 N N . ILE A 1 140 ? -3.971 10.328 -12.754 1.00 89.56 140 ILE A N 1
ATOM 1120 C CA . ILE A 1 140 ? -5.048 10.881 -11.925 1.00 89.56 140 ILE A CA 1
ATOM 1121 C C . ILE A 1 140 ? -5.552 9.782 -10.998 1.00 89.56 140 ILE A C 1
ATOM 1123 O O . ILE A 1 140 ? -5.860 8.688 -11.454 1.00 89.56 140 ILE A O 1
ATOM 1127 N N . ILE A 1 141 ? -5.610 10.095 -9.708 1.00 92.50 141 ILE A N 1
ATOM 1128 C CA . ILE A 1 141 ? -6.340 9.325 -8.711 1.00 92.50 141 ILE A CA 1
ATOM 1129 C C . ILE A 1 141 ? -7.759 9.878 -8.714 1.00 92.50 141 ILE A C 1
ATOM 1131 O O . ILE A 1 141 ? -7.979 11.014 -8.291 1.00 92.50 141 ILE A O 1
ATOM 1135 N N . GLU A 1 142 ? -8.699 9.116 -9.250 1.00 90.62 142 GLU A N 1
ATOM 1136 C CA . GLU A 1 142 ? -10.105 9.508 -9.304 1.00 90.62 142 GLU A CA 1
ATOM 1137 C C . GLU A 1 142 ? -10.850 8.905 -8.119 1.00 90.62 142 GLU A C 1
ATOM 1139 O O . GLU A 1 142 ? -10.884 7.684 -7.977 1.00 90.62 142 GLU A O 1
ATOM 1144 N N . ILE A 1 143 ? -11.410 9.764 -7.265 1.00 93.31 143 ILE A N 1
ATOM 1145 C CA . ILE A 1 143 ? -12.267 9.343 -6.154 1.00 93.31 143 ILE A CA 1
ATOM 1146 C C . ILE A 1 143 ? -13.676 9.128 -6.702 1.00 93.31 143 ILE A C 1
ATOM 1148 O O . ILE A 1 143 ? -14.314 10.079 -7.155 1.00 93.31 143 ILE A O 1
ATOM 1152 N N . GLU A 1 144 ? -14.150 7.887 -6.650 1.00 92.19 144 GLU A N 1
ATOM 1153 C CA . GLU A 1 144 ? -15.490 7.494 -7.095 1.00 92.19 144 GLU A CA 1
ATOM 1154 C C . GLU A 1 144 ? -16.532 7.666 -5.979 1.00 92.19 144 GLU A C 1
ATOM 1156 O O . GLU A 1 144 ? -17.680 8.008 -6.254 1.00 92.19 144 GLU A O 1
ATOM 1161 N N . GLY A 1 145 ? -16.139 7.484 -4.716 1.00 93.25 145 GLY A N 1
ATOM 1162 C CA . GLY A 1 145 ? -17.042 7.606 -3.571 1.00 93.25 145 GLY A CA 1
ATOM 1163 C C . GLY A 1 145 ? -16.322 7.531 -2.229 1.00 93.25 145 GLY A C 1
ATOM 1164 O O . GLY A 1 145 ? -15.096 7.471 -2.183 1.00 93.25 145 GLY A O 1
ATOM 1165 N N . PHE A 1 146 ? -17.089 7.529 -1.138 1.00 95.06 146 PHE A N 1
ATOM 1166 C CA . PHE A 1 146 ? -16.580 7.327 0.221 1.00 95.06 146 PHE A CA 1
ATOM 1167 C C . PHE A 1 146 ? -17.335 6.191 0.906 1.00 95.06 146 PHE A C 1
ATOM 1169 O O . PHE A 1 146 ? -18.539 6.052 0.700 1.00 95.06 146 PHE A O 1
ATOM 1176 N N . VAL A 1 147 ? -16.625 5.418 1.722 1.00 95.38 147 VAL A N 1
ATOM 1177 C CA . VAL A 1 147 ? -17.142 4.279 2.492 1.00 95.38 147 VAL A CA 1
ATOM 1178 C C . VAL A 1 147 ? -16.727 4.394 3.954 1.00 95.38 147 VAL A C 1
ATOM 1180 O O . VAL A 1 147 ? -15.800 5.145 4.286 1.00 95.38 147 VAL A O 1
ATOM 1183 N N . ASP A 1 148 ? -17.420 3.675 4.830 1.00 94.38 148 ASP A N 1
ATOM 1184 C CA . ASP A 1 148 ? -17.005 3.525 6.220 1.00 94.38 148 ASP A CA 1
ATOM 1185 C C . ASP A 1 148 ? -15.767 2.631 6.336 1.00 94.38 148 ASP A C 1
ATOM 1187 O O . ASP A 1 148 ? -15.501 1.789 5.479 1.00 94.38 148 ASP A O 1
ATOM 1191 N N . VAL A 1 149 ? -14.979 2.834 7.395 1.00 89.56 149 VAL A N 1
ATOM 1192 C CA . VAL A 1 149 ? -13.772 2.025 7.645 1.00 89.56 149 VAL A CA 1
ATOM 1193 C C . VAL A 1 149 ? -14.147 0.561 7.885 1.00 89.56 149 VAL A C 1
ATOM 1195 O O . VAL A 1 149 ? -13.453 -0.327 7.397 1.00 89.56 149 VAL A O 1
ATOM 1198 N N . ASP A 1 150 ? -15.270 0.328 8.566 1.00 91.50 150 ASP A N 1
ATOM 1199 C CA . ASP A 1 150 ? -15.765 -1.004 8.926 1.00 91.50 150 ASP A CA 1
ATOM 1200 C C . ASP A 1 150 ? -16.330 -1.786 7.726 1.00 91.50 150 ASP A C 1
ATOM 1202 O O . ASP A 1 150 ? -16.415 -3.011 7.776 1.00 91.50 150 ASP A O 1
ATOM 1206 N N . ASP A 1 151 ? -16.665 -1.104 6.623 1.00 90.81 151 ASP A N 1
ATOM 1207 C CA . ASP A 1 151 ? -17.120 -1.754 5.384 1.00 90.81 151 ASP A CA 1
ATOM 1208 C C . ASP A 1 151 ? -15.962 -2.421 4.618 1.00 90.81 151 ASP A C 1
ATOM 1210 O O . ASP A 1 151 ? -16.186 -3.203 3.689 1.00 90.81 151 ASP A O 1
ATOM 1214 N N . VAL A 1 152 ? -14.713 -2.090 4.962 1.00 90.25 152 VAL A N 1
ATOM 1215 C CA . VAL A 1 152 ? -13.524 -2.589 4.271 1.00 90.25 152 VAL A CA 1
ATOM 1216 C C . VAL A 1 152 ? -12.882 -3.718 5.067 1.00 90.25 152 VAL A C 1
ATOM 1218 O O . VAL A 1 152 ? -12.234 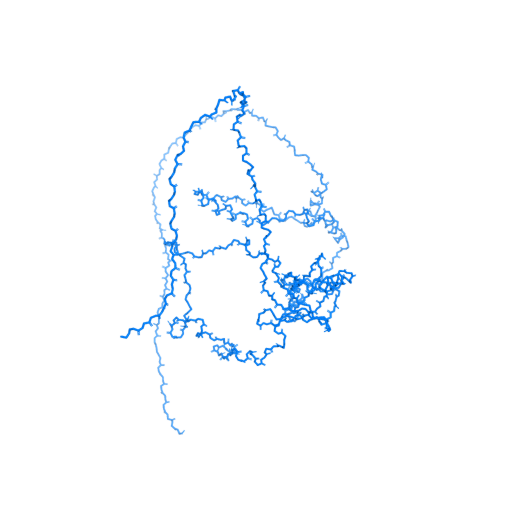-3.496 6.088 1.00 90.25 152 VAL A O 1
ATOM 1221 N N . ASP A 1 153 ? -12.962 -4.932 4.525 1.00 89.25 153 ASP A N 1
ATOM 1222 C CA . ASP A 1 153 ? -12.275 -6.095 5.084 1.00 89.25 153 ASP A CA 1
ATOM 1223 C C . ASP A 1 153 ? -10.744 -5.908 5.071 1.00 89.25 153 ASP A C 1
ATOM 1225 O O . ASP A 1 153 ? -10.142 -5.497 4.071 1.00 89.25 153 ASP A O 1
ATOM 1229 N N . VAL A 1 154 ? -10.091 -6.253 6.183 1.00 90.75 154 VAL A N 1
ATOM 1230 C CA . VAL A 1 154 ? -8.638 -6.116 6.374 1.00 90.75 154 VAL A CA 1
ATOM 1231 C C . VAL A 1 154 ? -7.832 -6.876 5.304 1.00 90.75 154 VAL A C 1
ATOM 1233 O O . VAL A 1 154 ? -6.766 -6.421 4.887 1.00 90.75 154 VAL A O 1
ATOM 1236 N N . SER A 1 155 ? -8.349 -7.993 4.787 1.00 90.19 155 SER A N 1
ATOM 1237 C CA . SER A 1 155 ? -7.726 -8.795 3.721 1.00 90.19 155 SER A CA 1
ATOM 1238 C C . SER A 1 155 ? -7.578 -8.045 2.390 1.00 90.19 155 SER A C 1
ATOM 1240 O O . SER A 1 155 ? -6.722 -8.387 1.558 1.00 90.19 155 SER A O 1
ATOM 1242 N N . MET A 1 156 ? -8.371 -6.990 2.189 1.00 92.00 156 MET A N 1
ATOM 1243 C CA . MET A 1 156 ? -8.311 -6.164 0.991 1.00 92.00 156 MET A CA 1
ATOM 1244 C C . MET A 1 156 ? -7.054 -5.280 0.955 1.00 92.00 156 MET A C 1
ATOM 1246 O O . MET A 1 156 ? -6.562 -4.980 -0.133 1.00 92.00 156 MET A O 1
ATOM 1250 N N . TYR A 1 157 ? -6.485 -4.890 2.099 1.00 92.75 157 TYR A N 1
ATOM 1251 C CA . TYR A 1 157 ? -5.333 -3.982 2.161 1.00 92.75 157 TYR A CA 1
ATOM 1252 C C . TYR A 1 157 ? -4.039 -4.645 1.659 1.00 92.75 157 TYR A C 1
ATOM 1254 O O . TYR A 1 157 ? -3.680 -5.747 2.076 1.00 92.75 157 TYR A O 1
ATOM 1262 N N . ASP A 1 158 ? -3.309 -3.971 0.764 1.00 91.50 158 ASP A N 1
ATOM 1263 C CA . ASP A 1 158 ? -2.064 -4.480 0.171 1.00 91.50 158 ASP A CA 1
ATOM 1264 C C . ASP A 1 158 ? -0.835 -3.654 0.568 1.00 91.50 158 ASP A C 1
ATOM 1266 O O . ASP A 1 158 ? -0.032 -4.083 1.389 1.00 91.50 158 ASP A O 1
ATOM 1270 N N . THR A 1 159 ? -0.664 -2.462 -0.010 1.00 91.56 159 THR A N 1
ATOM 1271 C CA . THR A 1 159 ? 0.528 -1.627 0.215 1.00 91.56 159 THR A CA 1
ATOM 1272 C C . THR A 1 159 ? 0.130 -0.186 0.532 1.00 91.56 159 THR A C 1
ATOM 1274 O O . THR A 1 159 ? -0.583 0.424 -0.270 1.00 91.56 159 THR A O 1
ATOM 1277 N N . PRO A 1 160 ? 0.603 0.394 1.651 1.00 94.44 160 PRO A N 1
ATOM 1278 C CA . PRO A 1 160 ? 0.369 1.796 1.968 1.00 94.44 160 PRO A CA 1
ATOM 1279 C C . PRO A 1 160 ? 1.351 2.732 1.245 1.00 94.44 160 PRO A C 1
ATOM 1281 O O . PRO A 1 160 ? 2.552 2.474 1.137 1.00 94.44 160 PRO A O 1
ATOM 1284 N N . TYR A 1 161 ? 0.840 3.879 0.813 1.00 94.00 161 TYR A N 1
ATOM 1285 C CA . TYR A 1 161 ? 1.589 4.999 0.254 1.00 94.00 161 TYR A CA 1
ATOM 1286 C C . TYR A 1 161 ? 1.217 6.283 0.987 1.00 94.00 161 TYR A C 1
ATOM 1288 O O . TYR A 1 161 ? 0.053 6.519 1.296 1.00 94.00 161 TYR A O 1
ATOM 1296 N N . TYR A 1 162 ? 2.187 7.162 1.210 1.00 94.69 162 TYR A N 1
ATOM 1297 C CA . TYR A 1 162 ? 1.923 8.503 1.721 1.00 94.69 162 TYR A CA 1
ATOM 1298 C C . TYR A 1 162 ? 1.817 9.494 0.572 1.00 94.69 162 TYR A C 1
ATOM 1300 O O . TYR A 1 162 ? 2.671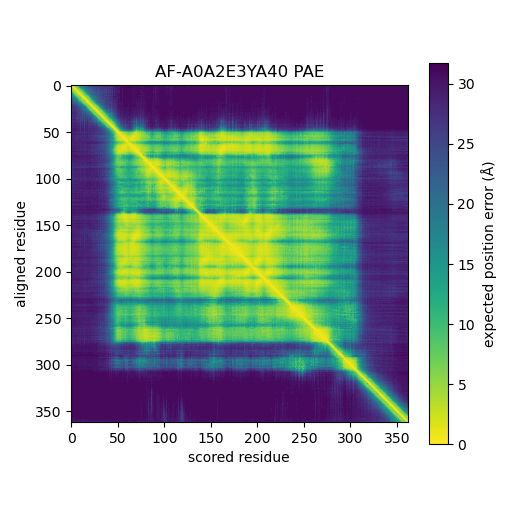 9.525 -0.313 1.00 94.69 162 TYR A O 1
ATOM 1308 N N . ALA A 1 163 ? 0.785 10.327 0.589 1.00 94.31 163 ALA A N 1
ATOM 1309 C CA . ALA A 1 163 ? 0.612 11.418 -0.354 1.00 94.31 163 ALA A CA 1
ATOM 1310 C C . ALA A 1 163 ? 0.980 12.751 0.306 1.00 94.31 163 ALA A C 1
ATOM 1312 O O . ALA A 1 163 ? 0.616 13.020 1.451 1.00 94.31 163 ALA A O 1
ATOM 1313 N N . GLY A 1 164 ? 1.691 13.599 -0.435 1.00 93.19 164 GLY A N 1
ATOM 1314 C CA . GLY A 1 164 ? 1.973 14.982 -0.052 1.00 93.19 164 GLY A CA 1
ATOM 1315 C C . GLY A 1 164 ? 1.639 15.958 -1.182 1.00 93.19 164 GLY A C 1
ATOM 1316 O O . GLY A 1 164 ? 1.660 15.557 -2.349 1.00 93.19 164 GLY A O 1
ATOM 1317 N N . PRO A 1 165 ? 1.347 17.232 -0.873 1.00 94.50 165 PRO A N 1
ATOM 1318 C CA . PRO A 1 165 ? 1.028 18.238 -1.883 1.00 94.50 165 PRO A CA 1
ATOM 1319 C C . PRO A 1 165 ? 2.230 18.519 -2.794 1.00 94.50 165 PRO A C 1
ATOM 1321 O O . PRO A 1 165 ? 3.377 18.549 -2.339 1.00 94.50 165 PRO A O 1
ATOM 1324 N N . ASP A 1 166 ? 1.972 18.743 -4.085 1.00 93.31 166 ASP A N 1
ATOM 1325 C CA . ASP A 1 166 ? 2.988 19.194 -5.040 1.00 93.31 166 ASP A CA 1
ATOM 1326 C C . ASP A 1 166 ? 2.846 20.700 -5.313 1.00 93.31 166 ASP A C 1
ATOM 1328 O O . ASP A 1 166 ? 1.985 21.134 -6.077 1.00 93.31 166 ASP A O 1
ATOM 1332 N N . GLY A 1 167 ? 3.708 21.499 -4.681 1.00 91.31 167 GLY A N 1
ATOM 1333 C CA . GLY A 1 167 ? 3.760 22.955 -4.844 1.00 91.31 167 GLY A CA 1
ATOM 1334 C C . GLY A 1 167 ? 2.859 23.740 -3.885 1.00 91.31 167 GLY A C 1
ATOM 1335 O O . GLY A 1 167 ? 1.918 23.213 -3.292 1.00 91.31 167 GLY A O 1
ATOM 1336 N N . ASP A 1 168 ? 3.148 25.036 -3.745 1.00 89.81 168 ASP A N 1
ATOM 1337 C CA . ASP A 1 168 ? 2.549 25.901 -2.714 1.00 89.81 168 ASP A CA 1
ATOM 1338 C C . ASP A 1 168 ? 1.039 26.112 -2.897 1.00 89.81 168 ASP A C 1
ATOM 1340 O O . ASP A 1 168 ? 0.291 26.239 -1.927 1.00 89.81 168 ASP A O 1
ATOM 1344 N N . VAL A 1 169 ? 0.571 26.097 -4.148 1.00 87.62 169 VAL A N 1
ATOM 1345 C CA . VAL A 1 169 ? -0.848 26.277 -4.497 1.00 87.62 169 VAL A CA 1
ATOM 1346 C C . VAL A 1 169 ? -1.700 25.105 -3.992 1.00 87.62 169 VAL A C 1
ATOM 1348 O O . VAL A 1 169 ? -2.857 25.292 -3.616 1.00 87.62 169 VAL A O 1
ATOM 1351 N N . ALA A 1 170 ? -1.124 23.903 -3.929 1.00 90.12 170 ALA A N 1
ATOM 1352 C CA . ALA A 1 170 ? -1.826 22.683 -3.547 1.00 90.12 170 ALA A CA 1
ATOM 1353 C C . ALA A 1 170 ? -1.992 22.527 -2.034 1.00 90.12 170 ALA A C 1
ATOM 1355 O O . ALA A 1 170 ? -2.911 21.845 -1.592 1.00 90.12 170 ALA A O 1
ATOM 1356 N N . VAL A 1 171 ? -1.133 23.168 -1.234 1.00 92.94 171 VAL A N 1
ATOM 1357 C CA . VAL A 1 171 ? -1.043 22.957 0.220 1.00 92.94 171 VAL A CA 1
ATOM 1358 C C . VAL A 1 171 ? -2.377 23.214 0.921 1.00 92.94 171 VAL A C 1
ATOM 1360 O O . VAL A 1 171 ? -2.815 22.389 1.719 1.00 92.94 171 VAL A O 1
ATOM 1363 N N . LYS A 1 172 ? -3.055 24.325 0.602 1.00 92.44 172 LYS A N 1
ATOM 1364 C CA . LYS A 1 172 ? -4.337 24.680 1.235 1.00 92.44 172 LYS A CA 1
ATOM 1365 C C . LYS A 1 172 ? -5.447 23.690 0.888 1.00 92.44 172 LYS A C 1
ATOM 1367 O O . LYS A 1 172 ? -6.195 23.280 1.768 1.00 92.44 172 LYS A O 1
ATOM 1372 N N . VAL A 1 173 ? -5.548 23.307 -0.384 1.00 92.31 173 VAL A N 1
ATOM 1373 C CA . VAL A 1 173 ? -6.604 22.403 -0.865 1.00 92.31 173 VAL A CA 1
ATOM 1374 C C . VAL A 1 173 ? -6.358 20.975 -0.375 1.00 92.31 173 VAL A C 1
ATOM 1376 O O . VAL A 1 173 ? -7.289 20.288 0.029 1.00 92.31 173 VAL A O 1
ATOM 1379 N N . PHE A 1 174 ? -5.095 20.549 -0.336 1.00 93.81 174 PHE A N 1
ATOM 1380 C CA . PHE A 1 174 ? -4.686 19.272 0.238 1.00 93.81 174 PHE A CA 1
ATOM 1381 C C . PHE A 1 174 ? -5.012 19.193 1.734 1.00 93.81 174 PHE A C 1
ATOM 1383 O O . PHE A 1 174 ? -5.576 18.199 2.179 1.00 93.81 174 PHE A O 1
ATOM 1390 N N . ALA A 1 175 ? -4.706 20.249 2.496 1.00 93.25 175 ALA A N 1
ATOM 1391 C CA . ALA A 1 175 ? -5.031 20.322 3.919 1.00 93.25 175 ALA A CA 1
ATOM 1392 C C . ALA A 1 175 ? -6.545 20.321 4.173 1.00 93.25 175 ALA A C 1
ATOM 1394 O O . ALA A 1 175 ? -7.006 19.712 5.132 1.00 93.25 175 ALA A O 1
ATOM 1395 N N . LEU A 1 176 ? -7.326 20.971 3.303 1.00 92.38 176 LEU A N 1
ATOM 1396 C CA . LEU A 1 176 ? -8.784 20.912 3.368 1.00 92.38 176 LEU A CA 1
ATOM 1397 C C . LEU A 1 176 ? -9.273 19.468 3.195 1.00 92.38 176 LEU A C 1
ATOM 1399 O O . LEU A 1 176 ? -10.032 18.987 4.027 1.00 92.38 176 LEU A O 1
ATOM 1403 N N . LEU A 1 177 ? -8.795 18.764 2.161 1.00 91.75 177 LEU A N 1
ATOM 1404 C CA . LEU A 1 177 ? -9.169 17.371 1.912 1.00 91.75 177 LEU A CA 1
ATOM 1405 C C . LEU A 1 177 ? -8.783 16.458 3.085 1.00 91.75 177 LEU A C 1
ATOM 1407 O O . LEU A 1 177 ? -9.606 15.655 3.520 1.00 91.75 177 LEU A O 1
ATOM 1411 N N . SER A 1 178 ? -7.562 16.583 3.616 1.00 93.62 178 SER A N 1
ATOM 1412 C CA . SER A 1 178 ? -7.121 15.755 4.744 1.00 93.62 178 SER A CA 1
ATOM 1413 C C . SER A 1 178 ? -7.944 16.022 6.005 1.00 93.62 178 SER A C 1
ATOM 1415 O O . SER A 1 178 ? -8.383 15.073 6.649 1.00 93.62 178 SER A O 1
ATOM 1417 N N . GLN A 1 179 ? -8.239 17.285 6.328 1.00 93.25 179 GLN A N 1
ATOM 1418 C CA . GLN A 1 179 ? -9.092 17.620 7.470 1.00 93.25 179 GLN A CA 1
ATOM 1419 C C . GLN A 1 179 ? -10.534 17.142 7.289 1.00 93.25 179 GLN A C 1
ATOM 1421 O O . GLN A 1 179 ? -11.121 16.633 8.242 1.00 93.25 179 GLN A O 1
ATOM 1426 N N . SER A 1 180 ? -11.099 17.254 6.083 1.00 92.50 180 SER A N 1
ATOM 1427 C CA . SER A 1 180 ? -12.437 16.732 5.791 1.00 92.50 180 SER A CA 1
ATOM 1428 C C . SER A 1 180 ? -12.507 15.215 5.973 1.00 92.50 180 SER A C 1
ATOM 1430 O O . SER A 1 180 ? -13.452 14.727 6.587 1.00 92.50 180 SER A O 1
ATOM 1432 N N . LEU A 1 181 ? -11.492 14.475 5.514 1.00 92.75 181 LEU A N 1
ATOM 1433 C CA . LEU A 1 181 ? -11.405 13.027 5.715 1.00 92.75 181 LEU A CA 1
ATOM 1434 C C . LEU A 1 181 ? -11.347 12.665 7.206 1.00 92.75 181 LEU A C 1
ATOM 1436 O O . LEU A 1 181 ? -12.144 11.843 7.650 1.00 92.75 181 LEU A O 1
ATOM 1440 N N . ILE A 1 182 ? -10.496 13.337 7.993 1.00 93.44 182 ILE A N 1
ATOM 1441 C CA . ILE A 1 182 ? -10.372 13.102 9.446 1.00 93.44 182 ILE A CA 1
ATOM 1442 C C . ILE A 1 182 ? -11.695 13.356 10.169 1.00 93.44 182 ILE A C 1
ATOM 1444 O O . ILE A 1 182 ? -12.107 12.545 10.988 1.00 93.44 182 ILE A O 1
ATOM 1448 N N . GLN A 1 183 ? -12.366 14.471 9.868 1.00 92.62 183 GLN A N 1
ATOM 1449 C CA . GLN A 1 183 ? -13.636 14.819 10.511 1.00 92.62 183 GLN A CA 1
ATOM 1450 C C . GLN A 1 183 ? -14.768 13.869 10.118 1.00 92.62 183 GLN A C 1
ATOM 1452 O O . GLN A 1 183 ? -15.638 13.586 10.934 1.00 92.62 183 GLN A O 1
ATOM 1457 N N . SER A 1 184 ? -14.769 13.397 8.870 1.00 92.19 184 SER A N 1
ATOM 1458 C CA . SER A 1 184 ? -15.797 12.479 8.380 1.00 92.19 184 SER A CA 1
ATOM 1459 C C . SER A 1 184 ? -15.619 11.044 8.882 1.00 92.19 184 SER A C 1
ATOM 1461 O O . SER A 1 184 ? -16.599 10.306 8.928 1.00 92.19 184 SER A O 1
ATOM 1463 N N . GLY A 1 185 ? -14.387 10.638 9.213 1.00 91.44 185 GLY A N 1
ATOM 1464 C CA . GLY A 1 185 ? -14.056 9.252 9.550 1.00 91.44 185 GLY A CA 1
ATOM 1465 C C . GLY A 1 185 ? -14.242 8.264 8.391 1.00 91.44 185 GLY A C 1
ATOM 1466 O O . GLY A 1 185 ? -14.283 7.063 8.627 1.00 91.44 185 GLY A O 1
ATOM 1467 N N . LYS A 1 186 ? -14.384 8.748 7.149 1.00 93.81 186 LYS A N 1
ATOM 1468 C CA . LYS A 1 186 ? -14.627 7.922 5.957 1.00 93.81 186 LYS A CA 1
ATOM 1469 C C . LYS A 1 186 ? -13.347 7.690 5.156 1.00 93.81 186 LYS A C 1
ATOM 1471 O O . LYS A 1 186 ? -12.412 8.493 5.201 1.00 93.81 186 LYS A O 1
ATOM 1476 N N . LEU A 1 187 ? -13.345 6.635 4.346 1.00 95.25 187 LEU A N 1
ATOM 1477 C CA . LEU A 1 187 ? -12.302 6.343 3.363 1.00 95.25 187 LEU A CA 1
ATOM 1478 C C . LEU A 1 187 ? -12.803 6.640 1.953 1.00 95.25 187 LEU A C 1
ATOM 1480 O O . LEU A 1 187 ? -13.892 6.225 1.572 1.00 95.25 187 LEU A O 1
ATOM 1484 N N . GLY A 1 188 ? -12.008 7.346 1.154 1.00 94.75 188 GLY A N 1
ATOM 1485 C CA . GLY A 1 188 ? -12.297 7.564 -0.261 1.00 94.75 188 GLY A CA 1
ATOM 1486 C C . GLY A 1 188 ? -11.940 6.334 -1.085 1.00 94.75 188 GLY A C 1
ATOM 1487 O O . GLY A 1 188 ? -10.803 5.882 -1.036 1.00 94.75 188 GLY A O 1
ATOM 1488 N N . VAL A 1 189 ? -12.874 5.814 -1.872 1.00 95.00 189 VAL A N 1
ATOM 1489 C CA . VAL A 1 189 ? -12.627 4.739 -2.837 1.00 95.00 189 VAL A CA 1
ATOM 1490 C C . VAL A 1 189 ? -12.304 5.360 -4.185 1.00 95.00 189 VAL A C 1
ATOM 1492 O O . VAL A 1 189 ? -13.006 6.260 -4.650 1.00 95.00 189 VAL A O 1
ATOM 1495 N N . GLY A 1 190 ? -11.250 4.877 -4.831 1.00 92.75 190 GLY A N 1
ATOM 1496 C CA . GLY A 1 190 ? -10.860 5.378 -6.134 1.00 92.75 190 GLY A CA 1
ATOM 1497 C C . GLY A 1 190 ? -9.996 4.425 -6.934 1.00 92.75 190 GLY A C 1
ATOM 1498 O O . GLY A 1 190 ? -9.713 3.295 -6.532 1.00 92.75 190 GLY A O 1
ATOM 1499 N N . LYS A 1 191 ? -9.558 4.919 -8.088 1.00 91.31 191 LYS A N 1
ATOM 1500 C CA . LYS A 1 191 ? -8.693 4.197 -9.023 1.00 91.31 191 LYS A CA 1
ATOM 1501 C C . LYS A 1 191 ? -7.467 5.026 -9.349 1.00 91.31 191 LYS A C 1
ATOM 1503 O O . LYS A 1 191 ? -7.547 6.250 -9.473 1.00 91.31 191 LYS A O 1
ATOM 1508 N N . VAL A 1 192 ? -6.328 4.358 -9.495 1.00 89.75 192 VAL A N 1
ATOM 1509 C CA . VAL A 1 192 ? -5.068 4.990 -9.887 1.00 89.75 192 VAL A CA 1
ATOM 1510 C C . VAL A 1 192 ? -4.292 4.107 -10.850 1.00 89.75 192 VAL A C 1
ATOM 1512 O O . VAL A 1 192 ? -4.212 2.894 -10.686 1.00 89.75 192 VAL A O 1
ATOM 1515 N N . VAL A 1 193 ? -3.640 4.736 -11.823 1.00 87.25 193 VAL A N 1
ATOM 1516 C CA . VAL A 1 193 ? -2.621 4.086 -12.649 1.00 87.25 193 VAL A CA 1
ATOM 1517 C C . VAL A 1 193 ? -1.241 4.476 -12.116 1.00 87.25 193 VAL A C 1
ATOM 1519 O O . VAL A 1 193 ? -0.765 5.596 -12.317 1.00 87.25 193 VAL A O 1
ATOM 1522 N N . LEU A 1 194 ? -0.594 3.559 -11.392 1.00 81.12 194 LEU A N 1
ATOM 1523 C CA . LEU A 1 194 ? 0.751 3.779 -10.835 1.00 81.12 194 LEU A CA 1
ATOM 1524 C C . LEU A 1 194 ? 1.851 3.533 -11.874 1.00 81.12 194 LEU A C 1
ATOM 1526 O O . LEU A 1 194 ? 2.817 4.294 -11.953 1.00 81.12 194 LEU A O 1
ATOM 1530 N N . ARG A 1 195 ? 1.716 2.458 -12.656 1.00 79.19 195 ARG A N 1
ATOM 1531 C CA . ARG A 1 195 ? 2.665 2.063 -13.706 1.00 79.19 195 ARG A CA 1
ATOM 1532 C C . ARG A 1 195 ? 1.911 1.695 -14.980 1.00 79.19 195 ARG A C 1
ATOM 1534 O O . ARG A 1 195 ? 1.675 2.549 -15.822 1.00 79.19 195 ARG A O 1
ATOM 1541 N N . ASP A 1 196 ? 1.537 0.431 -15.089 1.00 75.06 196 ASP A N 1
ATOM 1542 C CA . ASP A 1 196 ? 1.017 -0.218 -16.291 1.00 75.06 196 ASP A CA 1
ATOM 1543 C C . ASP A 1 196 ? -0.437 -0.682 -16.141 1.00 75.06 196 ASP A C 1
ATOM 1545 O O . ASP A 1 196 ? -1.129 -0.865 -17.139 1.00 75.06 196 ASP A O 1
ATOM 1549 N N . ARG A 1 197 ? -0.917 -0.821 -14.901 1.00 80.19 197 ARG A N 1
ATOM 1550 C CA . ARG A 1 197 ? -2.272 -1.272 -14.572 1.00 80.19 197 ARG A CA 1
ATOM 1551 C C . ARG A 1 197 ? -3.013 -0.264 -13.705 1.00 80.19 197 ARG A C 1
ATOM 1553 O O . ARG A 1 197 ? -2.400 0.466 -12.924 1.00 80.19 197 ARG A O 1
ATOM 1560 N N . GLU A 1 198 ? -4.333 -0.266 -13.847 1.00 86.50 198 GLU A N 1
ATOM 1561 C CA . GLU A 1 198 ? -5.233 0.424 -12.932 1.00 86.50 198 GLU A CA 1
ATOM 1562 C C . GLU A 1 198 ? -5.395 -0.410 -11.656 1.00 86.50 198 GLU A C 1
ATOM 1564 O O . GLU A 1 198 ? -5.781 -1.582 -11.691 1.00 86.50 198 GLU A O 1
ATOM 1569 N N . ASP A 1 199 ? -5.066 0.201 -10.527 1.00 90.19 199 ASP A N 1
ATOM 1570 C CA . ASP A 1 199 ? -5.213 -0.365 -9.197 1.00 90.19 199 ASP A CA 1
ATOM 1571 C C . ASP A 1 199 ? -6.342 0.365 -8.457 1.00 90.19 199 ASP A C 1
ATOM 1573 O O . ASP A 1 199 ? -6.489 1.588 -8.561 1.00 90.19 199 ASP A O 1
ATOM 1577 N N . MET A 1 200 ? -7.124 -0.392 -7.689 1.00 92.31 200 MET A N 1
ATOM 1578 C CA . MET A 1 200 ? -8.092 0.161 -6.748 1.00 92.31 200 MET A CA 1
ATOM 1579 C C . MET A 1 200 ? -7.351 0.687 -5.517 1.00 92.31 200 MET A C 1
ATOM 1581 O O . MET A 1 200 ? -6.411 0.054 -5.022 1.00 92.31 200 MET A O 1
ATOM 1585 N N . VAL A 1 201 ? -7.764 1.853 -5.029 1.00 95.00 201 VAL A N 1
ATOM 1586 C CA . VAL A 1 201 ? -7.163 2.505 -3.867 1.00 95.00 201 VAL A CA 1
ATOM 1587 C C . VAL A 1 201 ? -8.207 2.976 -2.870 1.00 95.00 201 VAL A C 1
ATOM 1589 O O . VAL A 1 201 ? -9.284 3.435 -3.248 1.00 95.00 201 VAL A O 1
ATOM 1592 N N . LEU A 1 202 ? -7.837 2.909 -1.595 1.00 95.69 202 LEU A N 1
ATOM 1593 C CA . LEU A 1 202 ? -8.526 3.570 -0.497 1.00 95.69 202 LEU A CA 1
ATOM 1594 C C . LEU A 1 202 ? -7.692 4.754 -0.028 1.00 95.69 202 LEU A C 1
ATOM 1596 O O . LEU A 1 202 ? -6.479 4.648 0.138 1.00 95.69 202 LEU A O 1
ATOM 1600 N N . ILE A 1 203 ? -8.342 5.888 0.181 1.00 95.50 203 ILE A N 1
ATOM 1601 C CA . ILE A 1 203 ? -7.718 7.154 0.542 1.00 95.50 203 ILE A CA 1
ATOM 1602 C C . ILE A 1 203 ? -8.235 7.549 1.918 1.00 95.50 203 ILE A C 1
ATOM 1604 O O . ILE A 1 203 ? -9.398 7.913 2.073 1.00 95.50 203 ILE A O 1
ATOM 1608 N N . GLY A 1 204 ? -7.356 7.483 2.907 1.00 94.56 204 GLY A N 1
ATOM 1609 C CA . GLY A 1 204 ? -7.602 7.957 4.262 1.00 94.56 204 GLY A CA 1
ATOM 1610 C C . GLY A 1 204 ? -6.721 9.153 4.596 1.00 94.56 204 GLY A C 1
ATOM 1611 O O . GLY A 1 204 ? -5.805 9.515 3.853 1.00 94.56 204 GLY A O 1
ATOM 1612 N N . ALA A 1 205 ? -6.972 9.767 5.743 1.00 93.00 205 ALA A N 1
ATOM 1613 C CA . ALA A 1 205 ? -6.116 10.812 6.282 1.00 93.00 205 ALA A CA 1
ATOM 1614 C C . ALA A 1 205 ? -5.509 10.366 7.612 1.00 93.00 205 ALA A C 1
ATOM 1616 O O . ALA A 1 205 ? -6.175 9.748 8.437 1.00 93.00 205 ALA A O 1
ATOM 1617 N N . GLN A 1 206 ? -4.231 10.686 7.807 1.00 88.62 206 GLN A N 1
ATOM 1618 C CA . GLN A 1 206 ? -3.494 10.377 9.029 1.00 88.62 206 GLN A CA 1
ATOM 1619 C C . GLN A 1 206 ? -2.675 11.605 9.432 1.00 88.62 206 GLN A C 1
ATOM 1621 O O . GLN A 1 206 ? -1.775 12.044 8.708 1.00 88.62 206 GLN A O 1
ATOM 1626 N N . GLY A 1 207 ? -3.001 12.189 10.588 1.00 85.44 207 GLY A N 1
ATOM 1627 C CA . GLY A 1 207 ? -2.396 13.442 11.044 1.00 85.44 207 GLY A CA 1
ATOM 1628 C C . GLY A 1 207 ? -2.627 14.579 10.043 1.00 85.44 207 GLY A C 1
ATOM 1629 O O . GLY A 1 207 ? -3.759 14.921 9.741 1.00 85.44 207 GLY A O 1
ATOM 1630 N N . ASN A 1 208 ? -1.555 15.156 9.496 1.00 82.31 208 ASN A N 1
ATOM 1631 C CA . ASN A 1 208 ? -1.648 16.219 8.482 1.00 82.31 208 ASN A CA 1
ATOM 1632 C C . ASN A 1 208 ? -1.463 15.704 7.041 1.00 82.31 208 ASN A C 1
ATOM 1634 O O . ASN A 1 208 ? -1.361 16.504 6.109 1.00 82.31 208 ASN A O 1
ATOM 1638 N N . GLY A 1 209 ? -1.361 14.386 6.857 1.00 88.25 209 GLY A N 1
ATOM 1639 C CA . GLY A 1 209 ? -1.111 13.737 5.574 1.00 88.25 209 GLY A CA 1
ATOM 1640 C C . GLY A 1 209 ? -2.308 12.941 5.063 1.00 88.25 209 GLY A C 1
ATOM 1641 O O . GLY A 1 209 ? -3.296 12.731 5.765 1.00 88.25 209 GLY A O 1
ATOM 1642 N N . ILE A 1 210 ? -2.183 12.475 3.823 1.00 94.44 210 ILE A N 1
ATOM 1643 C CA . ILE A 1 210 ? -3.110 11.524 3.210 1.00 94.44 210 ILE A CA 1
ATOM 1644 C C . ILE A 1 210 ? -2.371 10.199 3.047 1.00 94.44 210 ILE A C 1
ATOM 1646 O O . ILE A 1 210 ? -1.231 10.171 2.576 1.00 94.44 210 ILE A O 1
ATOM 1650 N N . VAL A 1 211 ? -3.028 9.111 3.430 1.00 95.19 211 VAL A N 1
ATOM 1651 C CA . VAL A 1 211 ? -2.550 7.745 3.231 1.00 95.19 211 VAL A CA 1
ATOM 1652 C C . VAL A 1 211 ? -3.392 7.115 2.138 1.00 95.19 211 VAL A C 1
ATOM 1654 O O . VAL A 1 211 ? -4.617 7.178 2.165 1.00 95.19 211 VAL A O 1
ATOM 1657 N N . ILE A 1 212 ? -2.724 6.526 1.158 1.00 95.00 212 ILE A N 1
ATOM 1658 C CA . ILE A 1 212 ? -3.353 5.789 0.074 1.00 95.00 212 ILE A CA 1
ATOM 1659 C C . ILE A 1 212 ? -2.987 4.326 0.246 1.00 95.00 212 ILE A C 1
ATOM 1661 O O . ILE A 1 212 ? -1.827 3.949 0.094 1.00 95.00 212 ILE A O 1
ATOM 1665 N N . TYR A 1 213 ? -3.974 3.499 0.535 1.00 94.69 213 TYR A N 1
ATOM 1666 C CA . TYR A 1 213 ? -3.823 2.058 0.538 1.00 94.69 213 TYR A CA 1
ATOM 1667 C C . TYR A 1 213 ? -4.117 1.544 -0.859 1.00 94.69 213 TYR A C 1
ATOM 1669 O O . TYR A 1 213 ? -5.205 1.757 -1.388 1.00 94.69 213 TYR A O 1
ATOM 1677 N N . LYS A 1 214 ? -3.150 0.861 -1.466 1.00 93.88 214 LYS A N 1
ATOM 1678 C CA . LYS A 1 214 ? -3.444 -0.025 -2.587 1.00 93.88 214 LYS A CA 1
ATOM 1679 C C . LYS A 1 214 ? -4.266 -1.196 -2.064 1.00 93.88 214 LYS A C 1
ATOM 1681 O O . LYS A 1 214 ? -3.934 -1.757 -1.019 1.00 93.88 214 LYS A O 1
ATOM 1686 N N . VAL A 1 215 ? -5.316 -1.545 -2.796 1.00 93.75 215 VAL A N 1
ATOM 1687 C CA . VAL A 1 215 ? -6.317 -2.516 -2.360 1.00 93.75 215 VAL A CA 1
ATOM 1688 C C . VAL A 1 215 ? -6.458 -3.614 -3.401 1.00 93.75 215 VAL A C 1
ATOM 1690 O O . VAL A 1 215 ? -6.388 -3.372 -4.609 1.00 93.75 215 VAL A O 1
ATOM 1693 N N . ARG A 1 216 ? -6.648 -4.844 -2.930 1.00 92.50 216 ARG A N 1
ATOM 1694 C CA . ARG A 1 216 ? -6.997 -5.987 -3.769 1.00 92.50 216 ARG A CA 1
ATOM 1695 C C . ARG A 1 216 ? -8.468 -5.889 -4.140 1.00 92.50 216 ARG A C 1
ATOM 1697 O O . ARG A 1 216 ? -9.307 -5.584 -3.301 1.00 92.50 216 ARG A O 1
ATOM 1704 N N . TYR A 1 217 ? -8.784 -6.177 -5.397 1.00 90.12 217 TYR A N 1
ATOM 1705 C CA . TYR A 1 217 ? -10.178 -6.225 -5.808 1.00 90.12 217 TYR A CA 1
ATOM 1706 C C . TYR A 1 217 ? -10.898 -7.411 -5.143 1.00 90.12 217 TYR A C 1
ATOM 1708 O O . TYR A 1 217 ? -10.331 -8.511 -5.134 1.00 90.12 217 TYR A O 1
ATOM 1716 N N . PRO A 1 218 ? -12.153 -7.239 -4.687 1.00 87.62 218 PRO A N 1
ATOM 1717 C CA . PRO A 1 218 ? -12.905 -8.297 -4.013 1.00 87.62 218 PRO A CA 1
ATOM 1718 C C . PRO A 1 218 ? -13.016 -9.588 -4.834 1.00 87.62 218 PRO A C 1
ATOM 1720 O O . PRO A 1 218 ? -12.892 -10.674 -4.283 1.00 87.62 218 PRO A O 1
ATOM 1723 N N . GLN A 1 219 ? -13.159 -9.499 -6.164 1.00 89.88 219 GLN A N 1
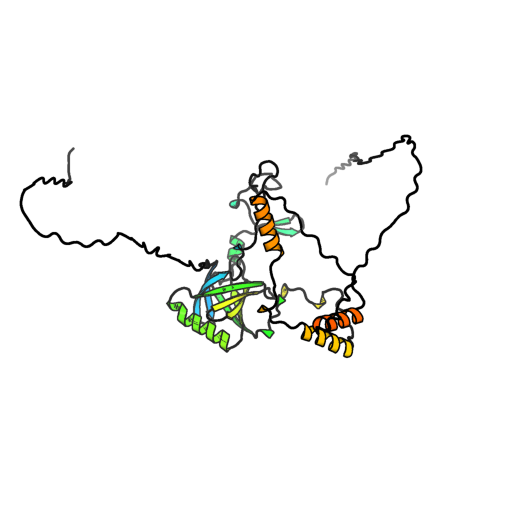ATOM 1724 C CA . GLN A 1 219 ? -13.266 -10.685 -7.027 1.00 89.88 219 GLN A CA 1
ATOM 1725 C C . GLN A 1 219 ? -11.984 -11.529 -7.120 1.00 89.88 219 GLN A C 1
ATOM 1727 O O . GLN A 1 219 ? -12.031 -12.647 -7.628 1.00 89.88 219 GLN A O 1
ATOM 1732 N N . PHE A 1 220 ? -10.836 -10.997 -6.691 1.00 88.19 220 PHE A N 1
ATOM 1733 C CA . PHE A 1 220 ? -9.575 -11.744 -6.649 1.00 88.19 220 PHE A CA 1
ATOM 1734 C C . PHE A 1 220 ? -9.279 -12.326 -5.263 1.00 88.19 220 PHE A C 1
ATOM 1736 O O . PHE A 1 220 ? -8.284 -13.036 -5.108 1.00 88.19 220 PHE A O 1
ATOM 1743 N N . LEU A 1 221 ? -10.125 -12.048 -4.267 1.00 90.44 221 LEU A N 1
ATOM 1744 C CA . LEU A 1 221 ? -10.051 -12.681 -2.958 1.00 90.44 221 LEU A CA 1
ATOM 1745 C C . LEU A 1 221 ? -10.808 -14.009 -2.986 1.00 90.44 221 LEU A C 1
ATOM 1747 O O . LEU A 1 221 ? -11.890 -14.126 -3.562 1.00 90.44 221 LEU A O 1
ATOM 1751 N N . ARG A 1 222 ? -10.207 -15.034 -2.378 1.00 91.12 222 ARG A N 1
ATOM 1752 C CA . ARG A 1 222 ? -10.883 -16.316 -2.159 1.00 91.12 222 ARG A CA 1
ATOM 1753 C C . ARG A 1 222 ? -11.894 -16.152 -1.033 1.00 91.12 222 ARG A C 1
ATOM 1755 O O . ARG A 1 222 ? -11.660 -15.366 -0.117 1.00 91.12 222 ARG A O 1
ATOM 1762 N N . LYS A 1 223 ? -13.000 -16.887 -1.102 1.00 88.31 223 LYS A N 1
ATOM 1763 C CA . LYS A 1 223 ? -14.027 -16.839 -0.062 1.00 88.31 223 LYS A CA 1
ATOM 1764 C C . LYS A 1 223 ? -13.555 -17.605 1.166 1.00 88.31 223 LYS A C 1
ATOM 1766 O O . LYS A 1 223 ? -12.879 -18.624 1.031 1.00 88.31 223 LYS A O 1
ATOM 1771 N N . MET A 1 224 ? -13.940 -17.127 2.347 1.00 87.06 224 MET A N 1
ATOM 1772 C CA . MET A 1 224 ? -13.638 -17.819 3.601 1.00 87.06 224 MET A CA 1
ATOM 1773 C C . MET A 1 224 ? -14.319 -19.196 3.656 1.00 87.06 224 MET A C 1
ATOM 1775 O O . MET A 1 224 ? -13.716 -20.151 4.124 1.00 87.06 224 MET A O 1
ATOM 1779 N N . ASP A 1 225 ? -15.510 -19.326 3.067 1.00 86.62 225 ASP A N 1
ATOM 1780 C CA . ASP A 1 225 ? -16.275 -20.582 3.007 1.00 86.62 225 ASP A CA 1
ATOM 1781 C C . ASP A 1 225 ? -15.564 -21.709 2.234 1.00 86.62 225 ASP A C 1
ATOM 1783 O O . ASP A 1 225 ? -15.870 -22.884 2.420 1.00 86.62 225 ASP A O 1
ATOM 1787 N N . ASP A 1 226 ? -14.601 -21.369 1.369 1.00 89.00 226 ASP A N 1
ATOM 1788 C CA . ASP A 1 226 ? -13.820 -22.356 0.615 1.00 89.00 226 ASP A CA 1
ATOM 1789 C C . ASP A 1 226 ? -12.664 -22.946 1.450 1.00 89.00 226 ASP A C 1
ATOM 1791 O O . ASP A 1 226 ? -11.936 -23.829 0.980 1.00 89.00 226 ASP A O 1
ATOM 1795 N N . VAL A 1 227 ? -12.442 -22.449 2.673 1.00 89.25 227 VAL A N 1
ATOM 1796 C CA . VAL A 1 227 ? -11.377 -22.932 3.555 1.00 89.25 227 VAL A CA 1
ATOM 1797 C C . VAL A 1 227 ? -11.780 -24.291 4.146 1.00 89.25 227 VAL A C 1
ATOM 1799 O O . VAL A 1 227 ? -12.798 -24.403 4.831 1.00 89.25 227 VAL A O 1
ATOM 1802 N N . PRO A 1 228 ? -10.987 -25.354 3.919 1.00 88.94 228 PRO A N 1
ATOM 1803 C CA . PRO A 1 228 ? -11.326 -26.686 4.401 1.00 88.94 228 PRO A CA 1
ATOM 1804 C C . PRO A 1 228 ? -11.261 -26.758 5.932 1.00 88.94 228 PRO A C 1
ATOM 1806 O O . PRO A 1 228 ? -10.309 -26.275 6.539 1.00 88.94 228 PRO A O 1
ATOM 1809 N N . GLY A 1 229 ? -12.237 -27.434 6.545 1.00 84.06 229 GLY A N 1
ATOM 1810 C CA . GLY A 1 229 ? -12.269 -27.682 7.993 1.00 84.06 229 GLY A CA 1
ATOM 1811 C C . GLY A 1 229 ? -13.027 -26.639 8.820 1.00 84.06 229 GLY A C 1
ATOM 1812 O O . GLY A 1 229 ? -13.109 -26.796 10.034 1.00 84.06 229 GLY A O 1
ATOM 1813 N N . LEU A 1 230 ? -13.614 -25.619 8.187 1.00 79.81 230 LEU A N 1
ATOM 1814 C CA . LEU A 1 230 ? -14.569 -24.723 8.837 1.00 79.81 230 LEU A CA 1
ATOM 1815 C C . LEU A 1 230 ? -15.944 -25.403 8.879 1.00 79.81 230 LEU A C 1
ATOM 1817 O O . LEU A 1 230 ? -16.684 -25.388 7.899 1.00 79.81 230 LEU A O 1
ATOM 1821 N N . ALA A 1 231 ? -16.257 -26.060 9.992 1.00 77.50 231 ALA A N 1
ATOM 1822 C CA . ALA A 1 231 ? -17.599 -26.553 10.281 1.00 77.50 231 ALA A CA 1
ATOM 1823 C C . ALA A 1 231 ? -18.178 -25.751 11.445 1.00 77.50 231 ALA A C 1
ATOM 1825 O O . ALA A 1 231 ? -17.473 -25.515 12.431 1.00 77.50 231 ALA A O 1
ATOM 1826 N N . ASP A 1 232 ? -19.455 -25.378 11.343 1.00 73.94 232 ASP A N 1
ATOM 1827 C CA . ASP A 1 232 ? -20.193 -24.789 12.458 1.00 73.94 232 ASP A CA 1
ATOM 1828 C C . ASP A 1 232 ? -20.203 -25.797 13.609 1.00 73.94 232 ASP A C 1
ATOM 1830 O O . ASP A 1 232 ? -20.849 -26.845 13.550 1.00 73.94 232 ASP A O 1
ATOM 1834 N N . THR A 1 233 ? -19.389 -25.514 14.621 1.00 81.75 233 THR A N 1
ATOM 1835 C CA . THR A 1 233 ? -19.241 -26.341 15.815 1.00 81.75 233 THR A CA 1
ATOM 1836 C C . THR A 1 233 ? -19.856 -25.577 16.971 1.00 81.75 233 THR A C 1
ATOM 1838 O O . THR A 1 233 ? -19.488 -24.427 17.211 1.00 81.75 233 THR A O 1
ATOM 1841 N N . ASP A 1 234 ? -20.786 -26.207 17.684 1.00 80.19 234 ASP A N 1
ATOM 1842 C CA . ASP A 1 234 ? -21.385 -25.614 18.874 1.00 80.19 234 ASP A CA 1
ATOM 1843 C C . ASP A 1 234 ? -20.325 -25.471 19.974 1.00 80.19 234 ASP A C 1
ATOM 1845 O O . ASP A 1 234 ? -19.709 -26.452 20.395 1.00 80.19 234 ASP A O 1
ATOM 1849 N N . VAL A 1 235 ? -20.115 -24.240 20.439 1.00 85.19 235 VAL A N 1
ATOM 1850 C CA . VAL A 1 235 ? -19.219 -23.921 21.558 1.00 85.19 235 VAL A CA 1
ATOM 1851 C C . VAL A 1 235 ? -20.071 -23.649 22.793 1.00 85.19 235 VAL A C 1
ATOM 1853 O O . VAL A 1 235 ? -21.049 -22.902 22.714 1.00 85.19 235 VAL A O 1
ATOM 1856 N N . SER A 1 236 ? -19.723 -24.239 23.940 1.00 88.50 236 SER A N 1
ATOM 1857 C CA . SER A 1 236 ? -20.485 -24.002 25.168 1.00 88.50 236 SER A CA 1
ATOM 1858 C C . SER A 1 236 ? -20.255 -22.587 25.716 1.00 88.50 236 SER A C 1
ATOM 1860 O O . SER A 1 236 ? -19.168 -22.016 25.600 1.00 88.50 236 SER A O 1
ATOM 1862 N N . GLU A 1 237 ? -21.273 -22.003 26.355 1.00 89.81 237 GLU A N 1
ATOM 1863 C CA . GLU A 1 237 ? -21.163 -20.653 26.929 1.00 89.81 237 GLU A CA 1
ATOM 1864 C C . GLU A 1 237 ? -20.067 -20.545 28.000 1.00 89.81 237 GLU A C 1
ATOM 1866 O O . GLU A 1 237 ? -19.453 -19.488 28.150 1.00 89.81 237 GLU A O 1
ATOM 1871 N N . ASP A 1 238 ? -19.822 -21.620 28.752 1.00 87.69 238 ASP A N 1
ATOM 1872 C CA . ASP A 1 238 ? -18.811 -21.645 29.811 1.00 87.69 238 ASP A CA 1
ATOM 1873 C C . ASP A 1 238 ? -17.387 -21.678 29.232 1.00 87.69 238 ASP A C 1
ATOM 1875 O O . ASP A 1 238 ? -16.505 -20.978 29.734 1.00 87.69 238 ASP A O 1
ATOM 1879 N N . GLU A 1 239 ? -17.170 -22.412 28.134 1.00 85.62 239 GLU A N 1
ATOM 1880 C CA . GLU A 1 239 ? -15.907 -22.390 27.383 1.00 85.62 239 GLU A CA 1
ATOM 1881 C C . GLU A 1 239 ? -15.648 -21.012 26.766 1.00 85.62 239 GLU A C 1
ATOM 1883 O O . GLU A 1 239 ? -14.528 -20.505 26.851 1.00 85.62 239 GLU A O 1
ATOM 1888 N N . LEU A 1 240 ? -16.683 -20.365 26.213 1.00 90.56 240 LEU A N 1
ATOM 1889 C CA . LEU A 1 240 ? -16.575 -19.008 25.666 1.00 90.56 240 LEU A CA 1
ATOM 1890 C C . LEU A 1 240 ? -16.190 -17.984 26.738 1.00 90.56 240 LEU A C 1
ATOM 1892 O O . LEU A 1 240 ? -15.281 -17.187 26.513 1.00 90.56 240 LEU A O 1
ATOM 1896 N N . LYS A 1 241 ? -16.832 -18.016 27.913 1.00 90.44 241 LYS A N 1
ATOM 1897 C CA . LYS A 1 241 ? -16.514 -17.102 29.028 1.00 90.44 241 LYS A CA 1
ATOM 1898 C C . LYS A 1 241 ? -15.089 -17.302 29.535 1.00 90.44 241 LYS A C 1
ATOM 1900 O O . LYS A 1 241 ? -14.393 -16.328 29.821 1.00 90.44 241 LYS A O 1
ATOM 1905 N N . LEU A 1 242 ? -14.638 -18.554 29.629 1.00 89.38 242 LEU A N 1
ATOM 1906 C CA . LEU A 1 242 ? -13.275 -18.857 30.053 1.00 89.38 242 LEU A CA 1
ATOM 1907 C C . LEU A 1 242 ? -12.267 -18.344 29.014 1.00 89.38 242 LEU A C 1
ATOM 1909 O O . LEU A 1 242 ? -11.346 -17.612 29.376 1.00 89.38 242 LEU A O 1
ATOM 1913 N N . ALA A 1 243 ? -12.481 -18.635 27.729 1.00 90.62 243 ALA A N 1
ATOM 1914 C CA . ALA A 1 243 ? -11.632 -18.139 26.648 1.00 90.62 243 ALA A CA 1
ATOM 1915 C C . ALA A 1 243 ? -11.566 -16.601 26.612 1.00 90.62 243 ALA A C 1
ATOM 1917 O O . ALA A 1 243 ? -10.480 -16.041 26.482 1.00 90.62 243 ALA A O 1
ATOM 1918 N N . GLN A 1 244 ? -12.699 -15.915 26.798 1.00 92.88 244 GLN A N 1
ATOM 1919 C CA . GLN A 1 244 ? -12.752 -14.452 26.891 1.00 92.88 244 GLN A CA 1
ATOM 1920 C C . GLN A 1 244 ? -11.927 -13.920 28.064 1.00 92.88 244 GLN A C 1
ATOM 1922 O O . GLN A 1 244 ? -11.113 -13.025 27.865 1.00 92.88 244 GLN A O 1
ATOM 1927 N N . SER A 1 245 ? -12.045 -14.515 29.256 1.00 91.38 245 SER A N 1
ATOM 1928 C CA . SER A 1 245 ? -11.252 -14.063 30.409 1.00 91.38 245 SER A CA 1
ATOM 1929 C C . SER A 1 245 ? -9.742 -14.241 30.203 1.00 91.38 245 SER A C 1
ATOM 1931 O O . SER A 1 245 ? -8.960 -13.405 30.657 1.00 91.38 245 SER A O 1
ATOM 1933 N N . LEU A 1 246 ? -9.318 -15.277 29.466 1.00 91.75 246 LEU A N 1
ATOM 1934 C CA . LEU A 1 246 ? -7.921 -15.422 29.058 1.00 91.75 246 LEU A CA 1
ATOM 1935 C C . LEU A 1 246 ? -7.499 -14.314 28.082 1.00 91.75 246 LEU A C 1
ATOM 1937 O O . LEU A 1 246 ? -6.444 -13.715 28.284 1.00 91.75 246 LEU A O 1
ATOM 1941 N N . ILE A 1 247 ? -8.311 -14.018 27.063 1.00 92.56 247 ILE A N 1
ATOM 1942 C CA . ILE A 1 247 ? -8.033 -12.938 26.100 1.00 92.56 247 ILE A CA 1
ATOM 1943 C C . ILE A 1 247 ? -7.892 -11.599 26.829 1.00 92.56 247 ILE A C 1
ATOM 1945 O O . ILE A 1 247 ? -6.903 -10.897 26.624 1.00 92.56 247 ILE A O 1
ATOM 1949 N N . ASP A 1 248 ? -8.820 -11.289 27.733 1.00 92.62 248 ASP A N 1
ATOM 1950 C CA . ASP A 1 248 ? -8.807 -10.053 28.514 1.00 92.62 248 ASP A CA 1
ATOM 1951 C C . ASP A 1 248 ? -7.569 -9.969 29.419 1.00 92.62 248 ASP A C 1
ATOM 1953 O O . ASP A 1 248 ? -6.960 -8.907 29.538 1.00 92.62 248 ASP A O 1
ATOM 1957 N N . SER A 1 249 ? -7.133 -11.091 30.007 1.00 91.25 249 SER A N 1
ATOM 1958 C CA . SER A 1 249 ? -5.910 -11.134 30.826 1.00 91.25 249 SER A CA 1
ATOM 1959 C C . SER A 1 249 ? -4.624 -10.896 30.025 1.00 91.25 249 SER A C 1
ATOM 1961 O O . SER A 1 249 ? -3.614 -10.463 30.581 1.00 91.25 249 SER A O 1
ATOM 1963 N N . MET A 1 250 ? -4.650 -11.178 28.719 1.00 87.44 250 MET A N 1
ATOM 1964 C CA . MET A 1 250 ? -3.515 -11.022 27.808 1.00 87.44 250 MET A CA 1
ATOM 1965 C C . MET A 1 250 ? -3.587 -9.737 26.974 1.00 87.44 250 MET A C 1
ATOM 1967 O O . MET A 1 250 ? -2.698 -9.498 26.153 1.00 87.44 250 MET A O 1
ATOM 1971 N N . LEU A 1 251 ? -4.614 -8.907 27.179 1.00 89.81 251 LEU A N 1
ATOM 1972 C CA . LEU A 1 251 ? -4.803 -7.654 26.461 1.00 89.81 251 LEU A CA 1
ATOM 1973 C C . LEU A 1 251 ? -3.674 -6.678 26.813 1.00 89.81 251 LEU A C 1
ATOM 1975 O O . LEU A 1 251 ? -3.438 -6.347 27.974 1.00 89.81 251 LEU A O 1
ATOM 1979 N N . LYS A 1 252 ? -2.958 -6.226 25.784 1.00 90.31 252 LYS A N 1
ATOM 1980 C CA . LYS A 1 252 ? -1.876 -5.242 25.875 1.00 90.31 252 LYS A CA 1
ATOM 1981 C C . LYS A 1 252 ? -2.007 -4.250 24.730 1.00 90.31 252 LYS A C 1
ATOM 1983 O O . LYS A 1 252 ? -2.450 -4.624 23.642 1.00 90.31 252 LYS A O 1
ATOM 1988 N N . ASP A 1 253 ? -1.578 -3.014 24.953 1.00 88.50 253 ASP A N 1
ATOM 1989 C CA . ASP A 1 253 ? -1.465 -2.039 23.875 1.00 88.50 253 ASP A CA 1
ATOM 1990 C C . ASP A 1 253 ? -0.344 -2.452 22.918 1.00 88.50 253 ASP A C 1
ATOM 1992 O O . ASP A 1 253 ? 0.710 -2.925 23.339 1.00 88.50 253 ASP A O 1
ATOM 1996 N N . LEU A 1 254 ? -0.539 -2.245 21.612 1.00 85.50 254 LEU A N 1
ATOM 1997 C CA . LEU A 1 254 ? 0.440 -2.646 20.592 1.00 85.50 254 LEU A CA 1
ATOM 1998 C C . LEU A 1 254 ? 1.839 -2.050 20.840 1.00 85.50 254 LEU A C 1
ATOM 2000 O O . LEU A 1 254 ? 2.836 -2.673 20.492 1.00 85.50 254 LEU A O 1
ATOM 2004 N N . GLY A 1 255 ? 1.913 -0.857 21.441 1.00 81.06 255 GLY A N 1
ATOM 2005 C CA . GLY A 1 255 ? 3.177 -0.201 21.791 1.00 81.06 255 GLY A CA 1
ATOM 2006 C C . GLY A 1 255 ? 3.938 -0.867 22.942 1.00 81.06 255 GLY A C 1
ATOM 2007 O O . GLY A 1 255 ? 5.154 -0.714 23.018 1.00 81.06 255 GLY A O 1
ATOM 2008 N N . ASP A 1 256 ? 3.241 -1.629 23.784 1.00 82.81 256 ASP A N 1
ATOM 2009 C CA . ASP A 1 256 ? 3.810 -2.346 24.930 1.00 82.81 256 ASP A CA 1
ATOM 2010 C C . ASP A 1 256 ? 4.187 -3.794 24.579 1.00 82.81 256 ASP A C 1
ATOM 2012 O O . ASP A 1 256 ? 4.792 -4.510 25.381 1.00 82.81 256 ASP A O 1
ATOM 2016 N N . ILE A 1 257 ? 3.831 -4.249 23.374 1.00 85.62 257 ILE A N 1
ATOM 2017 C CA . ILE A 1 257 ? 4.242 -5.548 22.852 1.00 85.62 257 ILE A CA 1
ATOM 2018 C C . ILE A 1 257 ? 5.605 -5.369 22.182 1.00 85.62 257 ILE A C 1
ATOM 2020 O O . ILE A 1 257 ? 5.731 -4.727 21.138 1.00 85.62 257 ILE A O 1
ATOM 202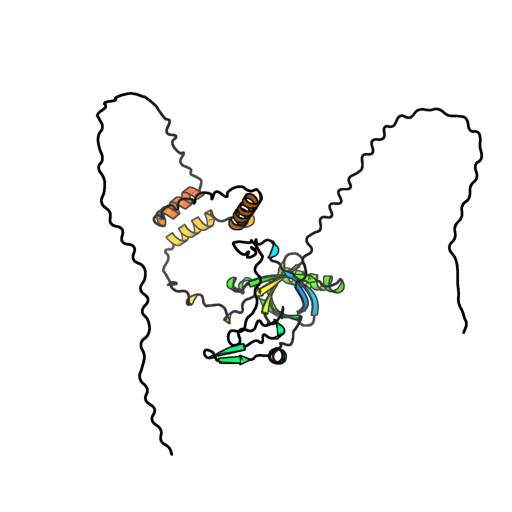4 N N . GLU A 1 258 ? 6.645 -5.968 22.764 1.00 79.44 258 GLU A N 1
ATOM 2025 C CA . GLU A 1 258 ? 7.976 -6.001 22.157 1.00 79.44 258 GLU A CA 1
ATOM 2026 C C . GLU A 1 258 ? 7.986 -6.911 20.919 1.00 79.44 258 GLU A C 1
ATOM 2028 O O . GLU A 1 258 ? 8.281 -8.102 20.989 1.00 79.44 258 GLU A O 1
ATOM 2033 N N . ILE A 1 259 ? 7.661 -6.339 19.759 1.00 79.81 259 ILE A N 1
ATOM 2034 C CA . ILE A 1 259 ? 7.744 -7.013 18.460 1.00 79.81 259 ILE A CA 1
ATOM 2035 C C . ILE A 1 259 ? 9.058 -6.594 17.794 1.00 79.81 259 ILE A C 1
ATOM 2037 O O . ILE A 1 259 ? 9.121 -5.589 17.084 1.00 79.81 259 ILE A O 1
ATOM 2041 N N . LYS A 1 260 ? 10.128 -7.351 18.048 1.00 80.38 260 LYS A N 1
ATOM 2042 C CA . LYS A 1 260 ? 11.415 -7.192 17.353 1.00 80.38 260 LYS A CA 1
ATOM 2043 C C . LYS A 1 260 ? 11.538 -8.200 16.216 1.00 80.38 260 LYS A C 1
ATOM 2045 O O . LYS A 1 260 ? 11.101 -9.343 16.341 1.00 80.38 260 LYS A O 1
ATOM 2050 N N . ASP A 1 261 ? 12.166 -7.785 15.118 1.00 85.12 261 ASP A N 1
ATOM 2051 C CA . ASP A 1 261 ? 12.548 -8.689 14.030 1.00 85.12 261 ASP A CA 1
ATOM 2052 C C . ASP A 1 261 ? 13.818 -9.451 14.436 1.00 85.12 261 ASP A C 1
ATOM 2054 O O . ASP A 1 261 ? 14.941 -9.078 14.093 1.00 85.12 261 ASP A O 1
ATOM 2058 N N . THR A 1 262 ? 13.626 -10.513 15.221 1.00 87.38 262 THR A N 1
ATOM 2059 C CA . THR A 1 262 ? 14.716 -11.347 15.750 1.00 87.38 262 THR A CA 1
ATOM 2060 C C . THR A 1 262 ? 15.561 -11.966 14.640 1.00 87.38 262 THR A C 1
ATOM 2062 O O . THR A 1 262 ? 16.766 -12.148 14.806 1.00 87.38 262 THR A O 1
ATOM 2065 N N . TYR A 1 263 ? 14.960 -12.256 13.483 1.00 87.12 263 TYR A N 1
ATOM 2066 C CA . TYR A 1 263 ? 15.677 -12.777 12.327 1.00 87.12 263 TYR A CA 1
ATOM 2067 C C . TYR A 1 263 ? 16.629 -11.731 11.744 1.00 87.12 263 TYR A C 1
ATOM 2069 O O . TYR A 1 263 ? 17.789 -12.041 11.473 1.00 87.12 263 TYR A O 1
ATOM 2077 N N . HIS A 1 264 ? 16.161 -10.496 11.551 1.00 87.56 264 HIS A N 1
ATOM 2078 C CA . HIS A 1 264 ? 16.997 -9.416 11.029 1.00 87.56 264 HIS A CA 1
ATOM 2079 C C . HIS A 1 264 ? 18.192 -9.137 11.940 1.00 87.56 264 HIS A C 1
ATOM 2081 O O . HIS A 1 264 ? 19.322 -9.130 11.450 1.00 87.56 264 HIS A O 1
ATOM 2087 N N . GLU A 1 265 ? 17.963 -9.019 13.250 1.00 87.75 265 GLU A N 1
ATOM 2088 C CA . GLU A 1 265 ? 19.022 -8.815 14.247 1.00 87.75 265 GLU A CA 1
ATOM 2089 C C . GLU A 1 265 ? 20.038 -9.969 14.226 1.00 87.75 265 GLU A C 1
ATOM 2091 O O . GLU A 1 265 ? 21.233 -9.738 14.024 1.00 87.75 265 GLU A O 1
ATOM 2096 N N . ALA A 1 266 ? 19.570 -11.220 14.301 1.00 88.62 266 ALA A N 1
ATOM 2097 C CA . ALA A 1 266 ? 20.440 -12.397 14.276 1.00 88.62 266 ALA A CA 1
ATOM 2098 C C . ALA A 1 266 ? 21.270 -12.489 12.984 1.00 88.62 266 ALA A C 1
ATOM 2100 O O . ALA A 1 266 ? 22.449 -12.855 13.002 1.00 88.62 266 ALA A O 1
ATOM 2101 N N . VAL A 1 267 ? 20.683 -12.139 11.835 1.00 89.19 267 VAL A N 1
ATOM 2102 C CA . VAL A 1 267 ? 21.401 -12.114 10.558 1.00 89.19 267 VAL A CA 1
ATOM 2103 C C . VAL A 1 267 ? 22.430 -10.982 10.522 1.00 89.19 267 VAL A C 1
ATOM 2105 O O . VAL A 1 267 ? 23.531 -11.202 10.014 1.00 89.19 267 VAL A O 1
ATOM 2108 N N . GLN A 1 268 ? 22.123 -9.795 11.052 1.00 88.50 268 GLN A N 1
ATOM 2109 C CA . GLN A 1 268 ? 23.096 -8.701 11.144 1.00 88.50 268 GLN A CA 1
ATOM 2110 C C . GLN A 1 268 ? 24.277 -9.066 12.038 1.00 88.50 268 GLN A C 1
ATOM 2112 O O . GLN A 1 268 ? 25.422 -8.863 11.634 1.00 88.50 268 GLN A O 1
ATOM 2117 N N . GLU A 1 269 ? 24.020 -9.650 13.205 1.00 89.38 269 GLU A N 1
ATOM 2118 C CA . GLU A 1 269 ? 25.065 -10.116 14.116 1.00 89.38 269 GLU A CA 1
ATOM 2119 C C . GLU A 1 269 ? 25.927 -11.203 13.472 1.00 89.38 269 GLU A C 1
ATOM 2121 O O . GLU A 1 269 ? 27.154 -11.129 13.517 1.00 89.38 269 GLU A O 1
ATOM 2126 N N . MET A 1 270 ? 25.306 -12.169 12.788 1.00 89.44 270 MET A N 1
ATOM 2127 C CA . MET A 1 270 ? 26.006 -13.213 12.036 1.00 89.44 270 MET A CA 1
ATOM 2128 C C . MET A 1 270 ? 26.897 -12.627 10.932 1.00 89.44 270 MET A C 1
ATOM 2130 O O . MET A 1 270 ? 28.030 -13.079 10.746 1.00 89.44 270 MET A O 1
ATOM 2134 N N . ILE A 1 271 ? 26.416 -11.611 10.207 1.00 89.31 271 ILE A N 1
ATOM 2135 C CA . ILE A 1 271 ? 27.206 -10.903 9.194 1.00 89.31 271 ILE A CA 1
ATOM 2136 C C . ILE A 1 271 ? 28.371 -10.163 9.856 1.00 89.31 271 ILE A C 1
ATOM 2138 O O . ILE A 1 271 ? 29.501 -10.300 9.392 1.00 89.31 271 ILE A O 1
ATOM 2142 N N . GLN A 1 272 ? 28.126 -9.424 10.939 1.00 87.94 272 GLN A N 1
ATOM 2143 C CA . GLN A 1 272 ? 29.151 -8.642 11.627 1.00 87.94 272 GLN A CA 1
ATOM 2144 C C . GLN A 1 272 ? 30.229 -9.541 12.246 1.00 87.94 272 GLN A C 1
ATOM 2146 O O . GLN A 1 272 ? 31.414 -9.291 12.058 1.00 87.94 272 GLN A O 1
ATOM 2151 N N . ALA A 1 273 ? 29.843 -10.651 12.876 1.00 89.69 273 ALA A N 1
ATOM 2152 C CA . ALA A 1 273 ? 30.771 -11.650 13.397 1.00 89.69 273 ALA A CA 1
ATOM 2153 C C . ALA A 1 273 ? 31.656 -12.248 12.291 1.00 89.69 273 ALA A C 1
ATOM 2155 O O . ALA A 1 273 ? 32.866 -12.377 12.481 1.00 89.69 273 ALA A O 1
ATOM 2156 N N . LYS A 1 274 ? 31.087 -12.539 11.111 1.00 87.12 274 LYS A N 1
ATOM 2157 C CA . LYS A 1 274 ? 31.857 -12.995 9.940 1.00 87.12 274 LYS A CA 1
ATOM 2158 C C . LYS A 1 274 ? 32.782 -11.917 9.376 1.00 87.12 274 LYS A C 1
ATOM 2160 O O . LYS A 1 274 ? 33.871 -12.253 8.920 1.00 87.12 274 LYS A O 1
ATOM 2165 N N . VAL A 1 275 ? 32.375 -10.647 9.406 1.00 87.62 275 VAL A N 1
ATOM 2166 C CA . VAL A 1 275 ? 33.231 -9.507 9.029 1.00 87.62 275 VAL A CA 1
ATOM 2167 C C . VAL A 1 275 ? 34.401 -9.362 10.006 1.00 87.62 275 VAL A C 1
ATOM 2169 O O . VAL A 1 275 ? 35.530 -9.143 9.574 1.00 87.62 275 VAL A O 1
ATOM 2172 N N . ASP A 1 276 ? 34.152 -9.567 11.298 1.00 88.81 276 ASP A N 1
ATOM 2173 C CA . ASP A 1 276 ? 35.150 -9.484 12.370 1.00 88.81 276 ASP A CA 1
ATOM 2174 C C . ASP A 1 276 ? 36.009 -10.763 12.505 1.00 88.81 276 ASP A C 1
ATOM 2176 O O . ASP A 1 276 ? 36.869 -10.846 13.384 1.00 88.81 276 ASP A O 1
ATOM 2180 N N . GLY A 1 277 ? 35.789 -11.768 11.647 1.00 76.00 277 GLY A N 1
ATOM 2181 C CA . GLY A 1 277 ? 36.564 -13.013 11.600 1.00 76.00 277 GLY A CA 1
ATOM 2182 C C . GLY A 1 277 ? 36.265 -14.016 12.720 1.00 76.00 277 GLY A C 1
ATOM 2183 O O . GLY A 1 277 ? 37.071 -14.913 12.960 1.00 76.00 277 GLY A O 1
ATOM 2184 N N . LYS A 1 278 ? 35.133 -13.879 13.417 1.00 72.12 278 LYS A N 1
ATOM 2185 C CA . LYS A 1 278 ? 34.691 -14.791 14.483 1.00 72.12 278 LYS A CA 1
ATOM 2186 C C . LYS A 1 278 ? 33.796 -15.891 13.904 1.00 72.12 27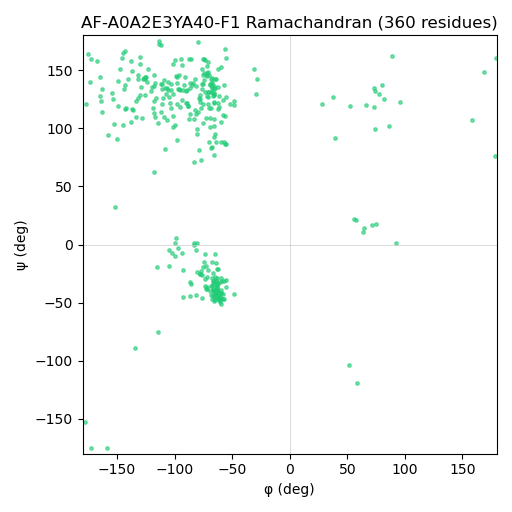8 LYS A C 1
ATOM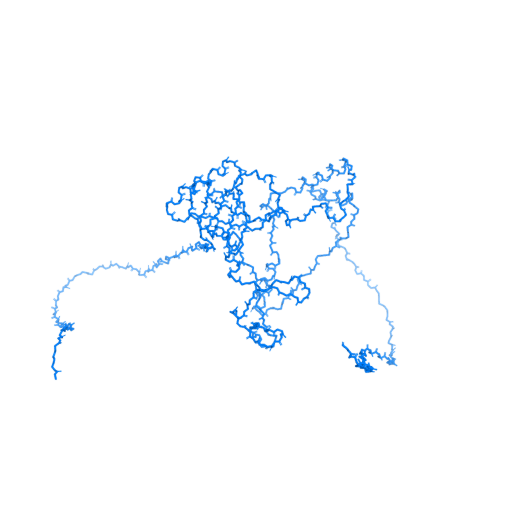 2188 O O . LYS A 1 278 ? 32.923 -15.619 13.079 1.00 72.12 278 LYS A O 1
ATOM 2193 N N . GLU A 1 279 ? 33.991 -17.134 14.343 1.00 59.88 279 GLU A N 1
ATOM 2194 C CA . GLU A 1 279 ? 33.070 -18.226 14.010 1.00 59.88 279 GLU A CA 1
ATOM 2195 C C . GLU A 1 279 ? 31.722 -18.009 14.706 1.00 59.88 279 GLU A C 1
ATOM 2197 O O . GLU A 1 279 ? 31.650 -17.705 15.897 1.00 59.88 279 GLU A O 1
ATOM 2202 N N . VAL A 1 280 ? 30.644 -18.134 13.934 1.00 53.81 280 VAL A N 1
ATOM 2203 C CA . VAL A 1 280 ? 29.277 -17.917 14.408 1.00 53.81 280 VAL A CA 1
ATOM 2204 C C . VAL A 1 280 ? 28.802 -19.198 15.079 1.00 53.81 280 VAL A C 1
ATOM 2206 O O . VAL A 1 280 ? 28.548 -20.194 14.403 1.00 53.81 280 VAL A O 1
ATOM 2209 N N . VAL A 1 281 ? 28.689 -19.170 16.403 1.00 53.72 281 VAL A N 1
ATOM 2210 C CA . VAL A 1 281 ? 28.079 -20.245 17.189 1.00 53.72 281 VAL A CA 1
ATOM 2211 C C . VAL A 1 281 ? 26.584 -19.953 17.279 1.00 53.72 281 VAL A C 1
ATOM 2213 O O . VAL A 1 281 ? 26.190 -18.895 17.762 1.00 53.72 281 VAL A O 1
ATOM 2216 N N . MET A 1 282 ? 25.749 -20.860 16.770 1.00 49.66 282 MET A N 1
ATOM 2217 C CA . MET A 1 282 ? 24.299 -20.756 16.937 1.00 49.66 282 MET A CA 1
ATOM 2218 C C . MET A 1 282 ? 23.924 -20.948 18.409 1.00 49.66 282 MET A C 1
ATOM 2220 O O . MET A 1 282 ? 24.410 -21.878 19.053 1.00 49.66 282 MET A O 1
ATOM 2224 N N . ALA A 1 283 ? 23.047 -20.084 18.922 1.00 55.06 283 ALA A N 1
ATOM 2225 C CA . ALA A 1 283 ? 22.389 -20.300 20.203 1.00 55.06 283 ALA A CA 1
ATOM 2226 C C . ALA A 1 283 ? 21.424 -21.495 20.103 1.00 55.06 283 ALA A C 1
ATOM 2228 O O . ALA A 1 283 ? 20.825 -21.728 19.051 1.00 55.06 283 ALA A O 1
ATOM 2229 N N . ALA A 1 284 ? 21.336 -22.267 21.187 1.00 50.38 284 ALA A N 1
ATOM 2230 C CA . ALA A 1 284 ? 20.515 -23.468 21.284 1.00 50.38 284 ALA A CA 1
ATOM 2231 C C . ALA A 1 284 ? 19.017 -23.144 21.161 1.00 50.38 284 ALA A C 1
ATOM 2233 O O . ALA A 1 284 ? 18.563 -22.119 21.664 1.00 50.38 284 ALA A O 1
ATOM 2234 N N . GLU A 1 285 ? 18.272 -24.029 20.495 1.00 52.88 285 GLU A N 1
ATOM 2235 C CA . GLU A 1 285 ? 16.809 -23.981 20.428 1.00 52.88 285 GLU A CA 1
ATOM 2236 C C . GLU A 1 285 ? 16.196 -24.216 21.812 1.00 52.88 285 GLU A C 1
ATOM 2238 O O . GLU A 1 285 ? 16.601 -25.131 22.533 1.00 52.88 285 GLU A O 1
ATOM 2243 N N . ASP A 1 286 ? 15.192 -23.411 22.159 1.00 57.75 286 ASP A N 1
ATOM 2244 C CA . ASP A 1 286 ? 14.363 -23.641 23.337 1.00 57.75 286 ASP A CA 1
ATOM 2245 C C . ASP A 1 286 ? 13.550 -24.934 23.164 1.00 57.75 286 ASP A C 1
ATOM 2247 O O . ASP A 1 286 ? 12.875 -25.144 22.151 1.00 57.75 286 ASP A O 1
ATOM 2251 N N . GLU A 1 287 ? 13.608 -25.819 24.163 1.00 53.88 287 GLU A N 1
ATOM 2252 C CA . GLU A 1 287 ? 12.882 -27.088 24.145 1.00 53.88 287 GLU A CA 1
ATOM 2253 C C . GLU A 1 287 ? 11.362 -26.863 24.105 1.00 53.88 287 GLU A C 1
ATOM 2255 O O . GLU A 1 287 ? 10.762 -26.259 25.000 1.00 53.88 287 GLU A O 1
ATOM 2260 N N . VAL A 1 288 ? 10.719 -27.408 23.069 1.00 54.03 288 VAL A N 1
ATOM 2261 C CA . VAL A 1 288 ? 9.261 -27.389 22.918 1.00 54.03 288 VAL A CA 1
ATOM 2262 C C . VAL A 1 288 ? 8.638 -28.301 23.974 1.00 54.03 288 VAL A C 1
ATOM 2264 O O . VAL A 1 288 ? 8.728 -29.527 23.892 1.00 54.03 288 VAL A O 1
ATOM 2267 N N . LYS A 1 289 ? 7.977 -27.706 24.972 1.00 61.53 289 LYS A N 1
ATOM 2268 C CA . LYS A 1 289 ? 7.219 -28.460 25.977 1.00 61.53 289 LYS A CA 1
ATOM 2269 C C . LYS A 1 289 ? 5.972 -29.101 25.339 1.00 61.53 289 LYS A C 1
ATOM 2271 O O . LYS A 1 289 ? 5.297 -28.444 24.545 1.00 61.53 289 LYS A O 1
ATOM 2276 N N . PRO A 1 290 ? 5.642 -30.362 25.673 1.00 58.56 290 PRO A N 1
ATOM 2277 C CA . PRO A 1 290 ? 4.476 -31.051 25.128 1.00 58.56 290 PRO A CA 1
ATOM 2278 C C . PRO A 1 290 ? 3.172 -30.378 25.576 1.00 58.56 290 PRO A C 1
ATOM 2280 O O . PRO A 1 290 ? 2.997 -30.056 26.749 1.00 58.56 290 PRO A O 1
ATOM 2283 N N . VAL A 1 291 ? 2.257 -30.182 24.627 1.00 56.69 291 VAL A N 1
ATOM 2284 C CA . VAL A 1 291 ? 0.943 -29.564 24.850 1.00 56.69 291 VAL A CA 1
ATOM 2285 C C . VAL A 1 291 ? 0.064 -30.517 25.668 1.00 56.69 291 VAL A C 1
ATOM 2287 O O . VAL A 1 291 ? -0.234 -31.624 25.219 1.00 56.69 291 VAL A O 1
ATOM 2290 N N . VAL A 1 292 ? -0.340 -30.095 26.868 1.00 63.50 292 VAL A N 1
ATOM 2291 C CA . VAL A 1 292 ? -1.308 -30.799 27.729 1.00 63.50 292 VAL A CA 1
ATOM 2292 C C . VAL A 1 292 ? -2.722 -30.257 27.473 1.00 63.50 292 VAL A C 1
ATOM 2294 O O . VAL A 1 292 ? -2.878 -29.129 27.010 1.00 63.50 292 VAL A O 1
ATOM 2297 N N . ASP A 1 293 ? -3.730 -31.095 27.753 1.00 71.94 293 ASP A N 1
ATOM 2298 C CA . ASP A 1 293 ? -5.182 -30.862 27.663 1.00 71.94 293 ASP A CA 1
ATOM 2299 C C . ASP A 1 293 ? -5.598 -29.396 27.886 1.00 71.94 293 ASP A C 1
ATOM 2301 O O . ASP A 1 293 ? -5.227 -28.779 28.888 1.00 71.94 293 ASP A O 1
ATOM 2305 N N . ILE A 1 294 ? -6.402 -28.877 26.954 1.00 71.00 294 ILE A N 1
ATOM 2306 C CA . ILE A 1 294 ? -6.818 -27.477 26.799 1.00 71.00 294 ILE A CA 1
ATOM 2307 C C . ILE A 1 294 ? -7.313 -26.896 28.128 1.00 71.00 294 ILE A C 1
ATOM 2309 O O . ILE A 1 294 ? -6.913 -25.803 28.508 1.00 71.00 294 ILE A O 1
ATOM 2313 N N . MET A 1 295 ? -8.107 -27.641 28.899 1.00 68.75 295 MET A N 1
ATOM 2314 C CA . MET A 1 295 ? -8.624 -27.169 30.192 1.00 68.75 295 MET A CA 1
ATOM 2315 C C . MET A 1 295 ? -7.533 -26.986 31.252 1.00 68.75 295 MET A C 1
ATOM 2317 O O . MET A 1 295 ? -7.628 -26.096 32.099 1.00 68.75 295 MET A O 1
ATOM 2321 N N . THR A 1 296 ? -6.499 -27.822 31.213 1.00 74.94 296 THR A N 1
ATOM 2322 C CA . THR A 1 296 ? -5.338 -27.742 32.108 1.00 74.94 296 THR A CA 1
ATOM 2323 C C . THR A 1 296 ? -4.426 -26.606 31.663 1.00 74.94 296 THR A C 1
ATOM 2325 O O . THR A 1 296 ? -4.089 -25.753 32.475 1.00 74.94 296 THR A O 1
ATOM 2328 N N . ALA A 1 297 ? -4.140 -26.517 30.361 1.00 72.88 297 ALA A N 1
ATOM 2329 C CA . ALA A 1 297 ? -3.314 -25.462 29.781 1.00 72.88 297 ALA A CA 1
ATOM 2330 C C . ALA A 1 297 ? -3.923 -24.061 29.970 1.00 72.88 297 ALA A C 1
ATOM 2332 O O . ALA A 1 297 ? -3.209 -23.117 30.299 1.00 72.88 297 ALA A O 1
ATOM 2333 N N . LEU A 1 298 ? -5.247 -23.915 29.833 1.00 71.44 298 LEU A N 1
ATOM 2334 C CA . LEU A 1 298 ? -5.939 -22.643 30.061 1.00 71.44 298 LEU A CA 1
ATOM 2335 C C . LEU A 1 298 ? -5.908 -22.242 31.546 1.00 71.44 298 LEU A C 1
ATOM 2337 O O . LEU A 1 298 ? -5.616 -21.089 31.859 1.00 71.44 298 LEU A O 1
ATOM 2341 N N . LYS A 1 299 ? -6.140 -23.184 32.474 1.00 73.25 299 LYS A N 1
ATOM 2342 C CA . LYS A 1 299 ? -6.036 -22.924 33.924 1.00 73.25 299 LYS A CA 1
ATOM 2343 C C . LYS A 1 299 ? -4.607 -22.576 34.350 1.00 73.25 299 LYS A C 1
ATOM 2345 O O . LYS A 1 299 ? -4.423 -21.673 35.161 1.00 73.25 299 LYS A O 1
ATOM 2350 N N . GLU A 1 300 ? -3.609 -23.256 33.792 1.00 77.38 300 GLU A N 1
ATOM 2351 C CA . GLU A 1 300 ? -2.190 -22.972 34.026 1.00 77.38 300 GLU A CA 1
ATOM 2352 C C . GLU A 1 300 ? -1.781 -21.609 33.453 1.00 77.38 300 GLU A C 1
ATOM 2354 O O . GLU A 1 300 ? -1.061 -20.864 34.115 1.00 77.38 300 GLU A O 1
ATOM 2359 N N . SER A 1 301 ? -2.292 -21.236 32.274 1.00 69.56 301 SER A N 1
ATOM 2360 C CA . SER A 1 301 ? -2.034 -19.925 31.671 1.00 69.56 301 SER A CA 1
ATOM 2361 C C . SER A 1 301 ? -2.664 -18.779 32.473 1.00 69.56 301 SER A C 1
ATOM 2363 O O . SER A 1 301 ? -2.030 -17.738 32.627 1.00 69.56 301 SER A O 1
ATOM 2365 N N . ILE A 1 302 ? -3.867 -18.966 33.034 1.00 76.06 302 ILE A N 1
ATOM 2366 C CA . ILE A 1 302 ? -4.513 -17.976 33.917 1.00 76.06 302 ILE A CA 1
ATOM 2367 C C . ILE A 1 302 ? -3.735 -17.830 35.233 1.00 76.06 302 ILE A C 1
ATOM 2369 O O . ILE A 1 302 ? -3.479 -16.708 35.659 1.00 76.06 302 ILE A O 1
ATOM 2373 N N . ALA A 1 303 ? -3.297 -18.939 35.844 1.00 71.00 303 ALA A N 1
ATOM 2374 C CA . ALA A 1 303 ? -2.496 -18.913 37.073 1.00 71.00 303 ALA A CA 1
ATOM 2375 C C . ALA A 1 303 ? -1.105 -18.278 36.868 1.00 71.00 303 ALA A C 1
ATOM 2377 O O . ALA A 1 303 ? -0.588 -17.596 37.754 1.00 71.00 303 ALA A O 1
ATOM 2378 N N . ALA A 1 304 ? -0.501 -18.473 35.690 1.00 69.56 304 ALA A N 1
ATOM 2379 C CA . ALA A 1 304 ? 0.757 -17.832 35.314 1.00 69.56 304 ALA A CA 1
ATOM 2380 C C . ALA A 1 304 ? 0.588 -16.327 35.034 1.00 69.56 304 ALA A C 1
ATOM 2382 O O . ALA A 1 304 ? 1.462 -15.538 35.391 1.00 69.56 304 ALA A O 1
ATOM 2383 N N . ALA A 1 305 ? -0.538 -15.918 34.435 1.00 61.47 305 ALA A N 1
ATOM 2384 C CA . ALA A 1 305 ? -0.862 -14.515 34.174 1.00 61.47 305 ALA A CA 1
ATOM 2385 C C . ALA A 1 305 ? -1.269 -13.740 35.445 1.00 61.47 305 ALA A C 1
ATOM 2387 O O . ALA A 1 305 ? -1.000 -12.544 35.538 1.00 61.47 305 ALA A O 1
ATOM 2388 N N . SER A 1 306 ? -1.865 -14.403 36.446 1.00 56.25 306 SER A N 1
ATOM 2389 C CA . SER A 1 306 ? -2.314 -13.782 37.703 1.00 56.25 306 SER A CA 1
ATOM 2390 C C . SER A 1 306 ? -1.221 -13.611 38.770 1.00 56.25 306 SER A C 1
ATOM 2392 O O . SER A 1 306 ? -1.503 -13.104 39.854 1.00 56.25 306 SER A O 1
ATOM 2394 N N . GLY A 1 307 ? 0.030 -13.993 38.487 1.00 53.53 307 GLY A N 1
ATOM 2395 C CA . GLY A 1 307 ? 1.172 -13.699 39.359 1.00 53.53 307 GLY A CA 1
ATOM 2396 C C . GLY A 1 307 ? 1.228 -14.485 40.676 1.00 53.53 307 GLY A C 1
ATOM 2397 O O . GLY A 1 307 ? 1.989 -14.110 41.568 1.00 53.53 307 GLY A O 1
ATOM 2398 N N . GLU A 1 308 ? 0.494 -15.592 40.819 1.00 46.06 308 GLU A N 1
ATOM 2399 C CA . GLU A 1 308 ? 0.643 -16.495 41.971 1.00 46.06 308 GLU A CA 1
ATOM 2400 C C . GLU A 1 308 ? 1.805 -17.473 41.744 1.00 46.06 308 GLU A C 1
ATOM 2402 O O . GLU A 1 308 ? 1.642 -18.675 41.529 1.00 46.06 308 GLU A O 1
ATOM 2407 N N . ALA A 1 309 ? 3.026 -16.942 41.801 1.00 38.38 309 ALA A N 1
ATOM 2408 C CA . ALA A 1 309 ? 4.228 -17.757 41.874 1.00 38.38 309 ALA A CA 1
ATOM 2409 C C . ALA A 1 309 ? 4.249 -18.524 43.209 1.00 38.38 309 ALA A C 1
ATOM 2411 O O . ALA A 1 309 ? 4.511 -17.951 44.269 1.00 38.38 309 ALA A O 1
ATOM 2412 N N . LYS A 1 310 ? 4.023 -19.844 43.168 1.00 42.38 310 LYS A N 1
ATOM 2413 C CA . LYS A 1 310 ? 4.462 -20.723 44.260 1.00 42.38 310 LYS A CA 1
ATOM 2414 C C . LYS A 1 310 ? 5.993 -20.637 44.351 1.00 42.38 310 LYS A C 1
ATOM 2416 O O . LYS A 1 310 ? 6.658 -20.808 43.327 1.00 42.38 310 LYS A O 1
ATOM 2421 N N . PRO A 1 311 ? 6.571 -20.366 45.534 1.00 38.06 311 PRO A N 1
ATOM 2422 C CA . PRO A 1 311 ? 8.014 -20.251 45.674 1.00 38.06 311 PRO A CA 1
ATOM 2423 C C . PRO A 1 311 ? 8.672 -21.609 45.408 1.00 38.06 311 PRO A C 1
ATOM 2425 O O . PRO A 1 311 ? 8.264 -22.629 45.960 1.00 38.06 311 PRO A O 1
ATOM 2428 N N . MET A 1 312 ? 9.691 -21.604 44.548 1.00 35.78 312 MET A N 1
ATOM 2429 C CA . MET A 1 312 ? 10.572 -22.746 44.318 1.00 35.78 312 MET A CA 1
ATOM 2430 C C . MET A 1 312 ? 11.302 -23.067 45.626 1.00 35.78 312 MET A C 1
ATOM 2432 O O . MET A 1 312 ? 12.055 -22.242 46.150 1.00 35.78 312 MET A O 1
ATOM 2436 N N . GLU A 1 313 ? 11.053 -24.256 46.163 1.00 36.56 313 GLU A N 1
ATOM 2437 C CA . GLU A 1 313 ? 11.740 -24.771 47.338 1.00 36.56 313 GLU A CA 1
ATOM 2438 C C . GLU A 1 313 ? 13.204 -25.049 46.973 1.00 36.56 313 GLU A C 1
ATOM 2440 O O . GLU A 1 313 ? 13.528 -25.828 46.075 1.00 36.56 313 GLU A O 1
ATOM 2445 N N . ARG A 1 314 ? 14.104 -24.323 47.635 1.00 33.25 314 ARG A N 1
ATOM 2446 C CA . ARG A 1 314 ? 15.549 -24.399 47.444 1.00 33.25 314 ARG A CA 1
ATOM 2447 C C . ARG A 1 314 ? 16.055 -25.677 48.107 1.00 33.25 314 ARG A C 1
ATOM 2449 O O . ARG A 1 314 ? 16.190 -25.711 49.326 1.00 33.25 314 ARG A O 1
ATOM 2456 N N . ALA A 1 315 ? 16.376 -26.698 47.317 1.00 31.45 315 ALA A N 1
ATOM 2457 C CA . ALA A 1 315 ? 17.135 -27.843 47.805 1.00 31.45 315 ALA A CA 1
ATOM 2458 C C . ALA A 1 315 ? 18.554 -27.383 48.186 1.00 31.45 315 ALA A C 1
ATOM 2460 O O . ALA A 1 315 ? 19.405 -27.112 47.337 1.00 31.45 315 ALA A O 1
ATOM 2461 N N . THR A 1 316 ? 18.775 -27.225 49.488 1.00 30.28 316 THR A N 1
ATOM 2462 C CA . THR A 1 316 ? 20.089 -27.141 50.124 1.00 30.28 316 THR A CA 1
ATOM 2463 C C . THR A 1 316 ? 20.796 -28.483 49.991 1.00 30.28 316 THR A C 1
ATOM 2465 O O . THR A 1 316 ? 20.228 -29.518 50.327 1.00 30.28 316 THR A O 1
ATOM 2468 N N . GLY A 1 317 ? 22.029 -28.454 49.488 1.00 32.44 317 GLY A N 1
ATOM 2469 C CA . GLY A 1 317 ? 22.901 -29.618 49.460 1.00 32.44 317 GLY A CA 1
ATOM 2470 C C . GLY A 1 317 ? 23.399 -29.987 50.854 1.00 32.44 317 GLY A C 1
ATOM 2471 O O . GLY A 1 317 ? 23.641 -29.111 51.681 1.00 32.44 317 GLY A O 1
ATOM 2472 N N . GLU A 1 318 ? 23.616 -31.281 51.058 1.00 29.81 318 GLU A N 1
ATOM 2473 C CA . GLU A 1 318 ? 24.540 -31.787 52.061 1.00 29.81 318 GLU A CA 1
ATOM 2474 C C . GLU A 1 318 ? 25.396 -32.872 51.402 1.00 29.81 318 GLU A C 1
ATOM 2476 O O . GLU A 1 318 ? 24.891 -33.798 50.767 1.00 29.81 318 GLU A O 1
ATOM 2481 N N . SER A 1 319 ? 26.706 -32.658 51.479 1.00 29.67 319 SER A N 1
ATOM 2482 C CA . SER A 1 319 ? 27.764 -33.539 51.006 1.00 29.67 319 SER A CA 1
ATOM 2483 C C . SER A 1 319 ? 28.244 -34.363 52.195 1.00 29.67 319 SER A C 1
ATOM 2485 O O . SER A 1 319 ? 28.523 -33.785 53.244 1.00 29.67 319 SER A O 1
ATOM 2487 N N . ALA A 1 320 ? 28.400 -35.672 52.018 1.00 29.98 320 ALA A N 1
ATOM 2488 C CA . ALA A 1 320 ? 29.281 -36.497 52.838 1.00 29.98 320 ALA A CA 1
ATOM 2489 C C . ALA A 1 320 ? 29.827 -37.658 51.989 1.00 29.98 320 ALA A C 1
ATOM 2491 O O . ALA A 1 320 ? 29.066 -38.455 51.441 1.00 29.98 320 ALA A O 1
ATOM 2492 N N . GLU A 1 321 ? 31.156 -37.667 51.871 1.00 27.97 321 GLU A N 1
ATOM 2493 C CA . GLU A 1 321 ? 32.055 -38.759 51.461 1.00 27.97 321 GLU A CA 1
ATOM 2494 C C . GLU A 1 321 ? 31.813 -40.003 52.368 1.00 27.97 321 GLU A C 1
ATOM 2496 O O . GLU A 1 321 ? 31.220 -39.867 53.436 1.00 27.97 321 GLU A O 1
ATOM 2501 N N . ASP A 1 322 ? 32.165 -41.257 52.062 1.00 29.50 322 ASP A N 1
ATOM 2502 C CA . ASP A 1 322 ? 33.414 -41.784 51.504 1.00 29.50 322 ASP A CA 1
ATOM 2503 C C . ASP A 1 322 ? 33.293 -43.309 51.209 1.00 29.50 322 ASP A C 1
ATOM 2505 O O . ASP A 1 322 ? 32.416 -43.976 51.758 1.00 29.50 322 ASP A O 1
ATOM 2509 N N . ALA A 1 323 ? 34.240 -43.809 50.402 1.00 27.14 323 ALA A N 1
ATOM 2510 C CA . ALA A 1 323 ? 34.800 -45.171 50.275 1.00 27.14 323 ALA A CA 1
ATOM 2511 C C . ALA A 1 323 ? 33.910 -46.431 50.075 1.00 27.14 323 ALA A C 1
ATOM 2513 O O . ALA A 1 323 ? 33.193 -46.864 50.968 1.00 27.14 323 ALA A O 1
ATOM 2514 N N . ASP A 1 324 ? 34.106 -47.138 48.948 1.00 26.86 324 ASP A N 1
ATOM 2515 C CA . ASP A 1 324 ? 34.985 -48.327 48.931 1.00 26.86 324 ASP A CA 1
ATOM 2516 C C . ASP A 1 324 ? 35.374 -48.754 47.497 1.00 26.86 324 ASP A C 1
ATOM 2518 O O . ASP A 1 324 ? 34.597 -48.634 46.547 1.00 26.86 324 ASP A O 1
ATOM 2522 N N . VAL A 1 325 ? 36.614 -49.224 47.361 1.00 29.25 325 VAL A N 1
ATOM 2523 C CA . VAL A 1 325 ? 37.284 -49.684 46.134 1.00 29.25 325 VAL A CA 1
ATOM 2524 C C . VAL A 1 325 ? 37.421 -51.200 46.219 1.00 29.25 325 VAL A C 1
ATOM 2526 O O . VAL A 1 325 ? 37.925 -51.690 47.220 1.00 29.25 325 VAL A O 1
ATOM 2529 N N . GLU A 1 326 ? 37.114 -51.937 45.148 1.00 28.33 326 GLU A N 1
ATOM 2530 C CA . GLU A 1 326 ? 37.869 -53.161 44.857 1.00 28.33 326 GLU A CA 1
ATOM 2531 C C . GLU A 1 326 ? 37.961 -53.452 43.350 1.00 28.33 326 GLU A C 1
ATOM 2533 O O . GLU A 1 326 ? 37.051 -53.202 42.559 1.00 28.33 326 GLU A O 1
ATOM 2538 N N . GLU A 1 327 ? 39.150 -53.914 42.988 1.00 25.12 327 GLU A N 1
ATOM 2539 C CA . GLU A 1 327 ? 39.818 -53.949 41.691 1.00 25.12 327 GLU A CA 1
ATOM 2540 C C . GLU A 1 327 ? 39.728 -55.353 41.060 1.00 25.12 327 GLU A C 1
ATOM 2542 O O . GLU A 1 327 ? 39.618 -56.347 41.777 1.00 25.12 327 GLU A O 1
ATOM 2547 N N . GLY A 1 328 ? 39.822 -55.476 39.727 1.00 24.58 328 GLY A N 1
ATOM 2548 C CA . GLY A 1 328 ? 39.896 -56.804 39.105 1.00 24.58 328 GLY A CA 1
ATOM 2549 C C . GLY A 1 328 ? 39.956 -56.894 37.576 1.00 24.58 328 GLY A C 1
ATOM 2550 O O . GLY A 1 328 ? 38.987 -57.320 36.961 1.00 24.58 328 GLY A O 1
ATOM 2551 N N . ALA A 1 329 ? 41.143 -56.602 37.032 1.00 27.33 329 ALA A N 1
ATOM 2552 C CA . ALA A 1 329 ? 41.852 -57.306 35.944 1.00 27.33 329 ALA A CA 1
ATOM 2553 C C . ALA A 1 329 ? 41.413 -57.240 34.453 1.00 27.33 329 ALA A C 1
ATOM 2555 O O . ALA A 1 329 ? 40.265 -57.432 34.061 1.00 27.33 329 ALA A O 1
ATOM 2556 N N . GLU A 1 330 ? 42.453 -57.030 33.634 1.00 26.52 330 GLU A N 1
ATOM 2557 C CA . GLU A 1 330 ? 42.592 -57.072 32.169 1.00 26.52 330 GLU A CA 1
ATOM 2558 C C . GLU A 1 330 ? 42.258 -58.445 31.537 1.00 26.52 330 GLU A C 1
ATOM 2560 O O . GLU A 1 330 ? 42.446 -59.471 32.181 1.00 26.52 330 GLU A O 1
ATOM 2565 N N . GLU A 1 331 ? 41.817 -58.495 30.267 1.00 27.05 331 GLU A N 1
ATOM 2566 C CA . GLU A 1 331 ? 42.655 -58.847 29.090 1.00 27.05 331 GLU A CA 1
ATOM 2567 C C . GLU A 1 331 ? 41.840 -59.090 27.788 1.00 27.05 331 GLU A C 1
ATOM 2569 O O . GLU A 1 331 ? 40.720 -59.591 27.790 1.00 27.05 331 GLU A O 1
ATOM 2574 N N . GLU A 1 332 ? 42.496 -58.757 26.670 1.00 27.53 332 GLU A N 1
ATOM 2575 C CA . GLU A 1 332 ? 42.375 -59.250 25.283 1.00 27.53 332 GLU A CA 1
ATOM 2576 C C . GLU A 1 332 ? 41.126 -59.034 24.391 1.00 27.53 332 GLU A C 1
ATOM 2578 O O . GLU A 1 332 ? 40.033 -59.574 24.547 1.00 27.53 332 GLU A O 1
ATOM 2583 N N . ALA A 1 333 ? 41.402 -58.358 23.267 1.00 30.56 333 ALA A N 1
ATOM 2584 C CA . ALA A 1 333 ? 40.671 -58.460 22.005 1.00 30.56 333 ALA A CA 1
ATOM 2585 C C . ALA A 1 333 ? 41.012 -59.770 21.259 1.00 30.56 333 ALA A C 1
ATOM 2587 O O . ALA A 1 333 ? 42.139 -60.251 21.350 1.00 30.56 333 ALA A O 1
ATOM 2588 N N . PRO A 1 334 ? 40.153 -60.230 20.323 1.00 33.34 334 PRO A N 1
ATOM 2589 C CA . PRO A 1 334 ? 40.607 -60.153 18.933 1.00 33.34 334 PRO A CA 1
ATOM 2590 C C . PRO A 1 334 ? 39.533 -59.808 17.880 1.00 33.34 334 PRO A C 1
ATOM 2592 O O . PRO A 1 334 ? 38.436 -60.347 17.814 1.00 33.34 334 PRO A O 1
ATOM 2595 N N . LYS A 1 335 ? 39.964 -58.926 16.972 1.00 28.58 335 LYS A N 1
ATOM 2596 C CA . LYS A 1 335 ? 39.837 -58.940 15.500 1.00 28.58 335 LYS A CA 1
ATOM 2597 C C . LYS A 1 335 ? 38.644 -59.655 14.816 1.00 28.58 335 LYS A C 1
ATOM 2599 O O . LYS A 1 335 ? 38.607 -60.867 14.665 1.00 28.58 335 LYS A O 1
ATOM 2604 N N . ALA A 1 336 ? 37.927 -58.813 14.063 1.00 28.91 336 ALA A N 1
ATOM 2605 C CA . ALA A 1 336 ? 37.648 -58.920 12.620 1.00 28.91 336 ALA A CA 1
ATOM 2606 C C . ALA A 1 336 ? 36.652 -59.978 12.091 1.00 28.91 336 ALA A C 1
ATOM 2608 O O . ALA A 1 336 ? 36.976 -61.153 11.966 1.00 28.91 336 ALA A O 1
ATOM 2609 N N . LYS A 1 337 ? 35.571 -59.489 11.453 1.00 29.83 337 LYS A N 1
ATOM 2610 C CA . LYS A 1 337 ? 35.324 -59.726 10.012 1.00 29.83 337 LYS A CA 1
ATOM 2611 C C . LYS A 1 337 ? 34.272 -58.784 9.399 1.00 29.83 337 LYS A C 1
ATOM 2613 O O . LYS A 1 337 ? 33.121 -58.721 9.801 1.00 29.83 337 LYS A O 1
ATOM 2618 N N . LYS A 1 338 ? 34.741 -58.104 8.350 1.00 28.19 338 LYS A N 1
ATOM 2619 C CA . LYS A 1 338 ? 34.053 -57.421 7.243 1.00 28.19 338 LYS A CA 1
ATOM 2620 C C . LYS A 1 338 ? 32.674 -57.995 6.860 1.00 28.19 338 LYS A C 1
ATOM 2622 O O . LYS A 1 338 ? 32.583 -59.186 6.578 1.00 28.19 338 LYS A O 1
ATOM 2627 N N . LYS A 1 339 ? 31.738 -57.102 6.510 1.00 28.89 339 LYS A N 1
ATOM 2628 C CA . LYS A 1 339 ? 31.294 -56.931 5.107 1.00 28.89 339 LYS A CA 1
ATOM 2629 C C . LYS A 1 339 ? 30.543 -55.613 4.888 1.00 28.89 339 LYS A C 1
ATOM 2631 O O . LYS A 1 339 ? 29.439 -55.409 5.369 1.00 28.89 339 LYS A O 1
ATOM 2636 N N . ALA A 1 340 ? 31.166 -54.753 4.089 1.00 28.95 340 ALA A N 1
ATOM 2637 C CA . ALA A 1 340 ? 30.522 -53.660 3.382 1.00 28.95 340 ALA A CA 1
ATOM 2638 C C . ALA A 1 340 ? 29.672 -54.201 2.220 1.00 28.95 340 ALA A C 1
ATOM 2640 O O . ALA A 1 340 ? 30.091 -55.138 1.539 1.00 28.95 340 ALA A O 1
ATOM 2641 N N . ALA A 1 341 ? 28.551 -53.543 1.927 1.00 29.86 341 ALA A N 1
ATOM 2642 C CA . ALA A 1 341 ? 27.952 -53.550 0.594 1.00 29.86 341 ALA A CA 1
ATOM 2643 C C . ALA A 1 341 ? 27.204 -52.231 0.334 1.00 29.86 341 ALA A C 1
ATOM 2645 O O . ALA A 1 341 ? 26.013 -52.093 0.595 1.00 29.86 341 ALA A O 1
ATOM 2646 N N . LYS A 1 342 ? 27.936 -51.261 -0.230 1.00 31.20 342 LYS A N 1
ATOM 2647 C CA . LYS A 1 342 ? 27.387 -50.168 -1.046 1.00 31.20 342 LYS A CA 1
ATOM 2648 C C . LYS A 1 342 ? 26.607 -50.762 -2.225 1.00 31.20 342 LYS A C 1
ATOM 2650 O O . LYS A 1 342 ? 27.135 -51.628 -2.922 1.00 31.20 342 LYS A O 1
ATOM 2655 N N . LYS A 1 343 ? 25.436 -50.205 -2.546 1.00 28.89 343 LYS A N 1
ATOM 2656 C CA . LYS A 1 343 ? 24.855 -50.285 -3.895 1.00 28.89 343 LYS A CA 1
ATOM 2657 C C . LYS A 1 343 ? 24.133 -48.985 -4.265 1.00 28.89 343 LYS A C 1
ATOM 2659 O O . LYS A 1 343 ? 23.130 -48.619 -3.671 1.00 28.89 343 LYS A O 1
ATOM 2664 N N . LYS A 1 344 ? 24.654 -48.330 -5.299 1.00 31.95 344 LYS A N 1
ATOM 2665 C CA . LYS A 1 344 ? 23.997 -47.383 -6.216 1.00 31.95 344 LYS A CA 1
ATOM 2666 C C . LYS A 1 344 ? 24.656 -47.627 -7.589 1.00 31.95 344 LYS A C 1
ATOM 2668 O O . LYS A 1 344 ? 25.790 -48.108 -7.598 1.00 31.95 344 LYS A O 1
ATOM 2673 N N . PRO A 1 345 ? 24.110 -47.159 -8.719 1.00 37.59 345 PRO A N 1
ATOM 2674 C CA . PRO A 1 345 ? 22.756 -47.252 -9.272 1.00 37.59 345 PRO A CA 1
ATOM 2675 C C . PRO A 1 345 ? 22.767 -48.110 -10.568 1.00 37.59 345 PRO A C 1
ATOM 2677 O O . PRO A 1 345 ? 23.829 -48.487 -11.057 1.00 37.59 345 PRO A O 1
ATOM 2680 N N . ALA A 1 346 ? 21.610 -48.392 -11.176 1.00 31.33 346 ALA A N 1
ATOM 2681 C CA . ALA A 1 346 ? 21.555 -48.974 -12.523 1.00 31.33 346 ALA A CA 1
ATOM 2682 C C . ALA A 1 346 ? 20.635 -48.159 -13.440 1.00 31.33 346 ALA A C 1
ATOM 2684 O O . ALA A 1 346 ? 19.415 -48.183 -13.310 1.00 31.33 346 ALA A O 1
ATOM 2685 N N . ALA A 1 347 ? 21.259 -47.462 -14.389 1.00 31.59 347 ALA A N 1
ATOM 2686 C CA . ALA A 1 347 ? 20.642 -47.002 -15.622 1.00 31.59 347 ALA A CA 1
ATOM 2687 C C . ALA A 1 347 ? 20.397 -48.197 -16.562 1.00 31.59 347 ALA A C 1
ATOM 2689 O O . ALA A 1 347 ? 21.235 -49.099 -16.647 1.00 31.59 347 ALA A O 1
ATOM 2690 N N . LYS A 1 348 ? 19.304 -48.180 -17.336 1.00 33.62 348 LYS A N 1
ATOM 2691 C CA . LYS A 1 348 ? 19.139 -49.054 -18.508 1.00 33.62 348 LYS A CA 1
ATOM 2692 C C . LYS A 1 348 ? 18.709 -48.254 -19.737 1.00 33.62 348 LYS A C 1
ATOM 2694 O O . LYS A 1 348 ? 17.781 -47.455 -19.699 1.00 33.62 348 LYS A O 1
ATOM 2699 N N . LYS A 1 349 ? 19.468 -48.488 -20.811 1.00 32.69 349 LYS A N 1
ATOM 2700 C CA . LYS A 1 349 ? 19.382 -47.935 -22.168 1.00 32.69 349 LYS A CA 1
ATOM 2701 C C . LYS A 1 349 ? 18.205 -48.503 -22.982 1.00 32.69 349 LYS A C 1
ATOM 2703 O O . LYS A 1 349 ? 17.763 -49.624 -22.762 1.00 32.69 349 LYS A O 1
ATOM 2708 N N . LYS A 1 350 ? 17.851 -47.704 -23.997 1.00 32.66 350 LYS A N 1
ATOM 2709 C CA . LYS A 1 350 ? 17.065 -47.922 -25.231 1.00 32.66 350 LYS A CA 1
ATOM 2710 C C . LYS A 1 350 ? 17.123 -49.322 -25.878 1.00 32.66 350 LYS A C 1
ATOM 2712 O O . LYS A 1 350 ? 18.198 -49.910 -25.963 1.00 32.66 350 LYS A O 1
ATOM 2717 N N . ALA A 1 351 ? 16.030 -49.687 -26.564 1.00 32.66 351 ALA A N 1
ATOM 2718 C CA . ALA A 1 351 ? 16.042 -50.476 -27.804 1.00 32.66 351 ALA A CA 1
ATOM 2719 C C . ALA A 1 351 ? 14.932 -50.030 -28.799 1.00 32.66 351 ALA A C 1
ATOM 2721 O O . ALA A 1 351 ? 13.788 -49.812 -28.416 1.00 32.66 351 ALA A O 1
ATOM 2722 N N . LYS A 1 352 ? 15.342 -49.882 -30.071 1.00 32.28 352 LYS A N 1
ATOM 2723 C CA . LYS A 1 352 ? 14.602 -49.768 -31.361 1.00 32.28 352 LYS A CA 1
ATOM 2724 C C . LYS A 1 352 ? 13.658 -50.982 -31.588 1.00 32.28 352 LYS A C 1
ATOM 2726 O O . LYS A 1 352 ? 13.876 -51.991 -30.938 1.00 32.28 352 LYS A O 1
ATOM 2731 N N . ALA A 1 353 ? 12.697 -51.094 -32.518 1.00 32.53 353 ALA A N 1
ATOM 2732 C CA . ALA A 1 353 ? 12.148 -50.332 -33.654 1.00 32.53 353 ALA A CA 1
ATOM 2733 C C . ALA A 1 353 ? 10.866 -51.057 -34.155 1.00 32.53 353 ALA A C 1
ATOM 2735 O O . ALA A 1 353 ? 10.776 -52.273 -33.994 1.00 32.53 353 ALA A O 1
ATOM 2736 N N . LYS A 1 354 ? 9.968 -50.379 -34.892 1.00 31.69 354 LYS A N 1
ATOM 2737 C CA . LYS A 1 354 ? 9.384 -50.927 -36.139 1.00 31.69 354 LYS A CA 1
ATOM 2738 C C . LYS A 1 354 ? 8.694 -49.852 -36.984 1.00 31.69 354 LYS A C 1
ATOM 2740 O O . LYS A 1 354 ? 7.837 -49.119 -36.511 1.00 31.69 354 LYS A O 1
ATOM 2745 N N . ALA A 1 355 ? 9.096 -49.810 -38.249 1.00 33.28 355 ALA A N 1
ATOM 2746 C CA . ALA A 1 355 ? 8.498 -49.046 -39.330 1.00 33.28 355 ALA A CA 1
ATOM 2747 C C . ALA A 1 355 ? 7.197 -49.694 -39.832 1.00 33.28 355 ALA A C 1
ATOM 2749 O O . ALA A 1 355 ? 7.089 -50.923 -39.866 1.00 33.28 355 ALA A O 1
ATOM 2750 N N . LYS A 1 356 ? 6.270 -48.876 -40.343 1.00 33.16 356 LYS A N 1
ATOM 2751 C CA . LYS A 1 356 ? 5.403 -49.261 -41.463 1.00 33.16 356 LYS A CA 1
ATOM 2752 C C . LYS A 1 356 ? 4.975 -48.019 -42.246 1.00 33.16 356 LYS A C 1
ATOM 2754 O O . LYS A 1 356 ? 4.109 -47.267 -41.820 1.00 33.16 356 LYS A O 1
ATOM 2759 N N . ALA A 1 357 ? 5.609 -47.834 -43.399 1.00 34.94 357 ALA A N 1
ATOM 2760 C CA . ALA A 1 357 ? 5.085 -47.032 -44.490 1.00 34.94 357 ALA A CA 1
ATOM 2761 C C . ALA A 1 357 ? 3.947 -47.803 -45.181 1.00 34.94 357 ALA A C 1
ATOM 2763 O O . ALA A 1 357 ? 4.045 -49.020 -45.372 1.00 34.94 357 ALA A O 1
ATOM 2764 N N . LYS A 1 358 ? 2.896 -47.095 -45.596 1.00 37.62 358 LYS A N 1
ATOM 2765 C CA . LYS A 1 358 ? 2.016 -47.510 -46.691 1.00 37.62 358 LYS A CA 1
ATOM 2766 C C . LYS A 1 358 ? 1.613 -46.265 -47.478 1.00 37.62 358 LYS A C 1
ATOM 2768 O O . LYS A 1 358 ? 1.000 -45.355 -46.936 1.00 37.62 358 LYS A O 1
ATOM 2773 N N . SER A 1 359 ? 2.013 -46.251 -48.740 1.00 40.03 359 SER A N 1
ATOM 2774 C CA . SER A 1 359 ? 1.601 -45.336 -49.797 1.00 40.03 359 SER A CA 1
ATOM 2775 C C . SER A 1 359 ? 0.388 -45.897 -50.556 1.00 40.03 359 SER A C 1
ATOM 2777 O O . SER A 1 359 ? 0.306 -47.112 -50.751 1.00 40.03 359 SER A O 1
ATOM 2779 N N . LYS A 1 360 ? -0.521 -45.004 -50.979 1.00 40.09 360 LYS A N 1
ATOM 2780 C CA . LYS A 1 360 ? -1.354 -44.965 -52.215 1.00 40.09 360 LYS A CA 1
ATOM 2781 C C . LYS A 1 360 ? -2.566 -44.058 -51.930 1.00 40.09 360 LYS A C 1
ATOM 2783 O O . LYS A 1 360 ? -3.324 -44.364 -51.023 1.00 40.09 360 LYS A O 1
ATOM 2788 N N . ALA A 1 361 ? -2.635 -42.848 -52.485 1.00 44.50 361 ALA A N 1
ATOM 2789 C CA . ALA A 1 361 ? -3.035 -42.501 -53.859 1.00 44.50 361 ALA A CA 1
ATOM 2790 C C . ALA A 1 361 ? -4.551 -42.625 -54.093 1.00 44.50 361 ALA A C 1
ATOM 2792 O O . ALA A 1 361 ? -5.035 -43.729 -54.334 1.00 44.50 361 ALA A O 1
ATOM 2793 N N . ALA A 1 362 ? -5.239 -41.482 -54.034 1.00 39.91 362 ALA A N 1
ATOM 2794 C CA . ALA A 1 362 ? -6.263 -40.987 -54.961 1.00 39.91 362 ALA A CA 1
ATOM 2795 C C . ALA A 1 362 ? -6.575 -39.539 -54.565 1.00 39.91 362 ALA A C 1
ATOM 2797 O O . ALA A 1 362 ? -6.761 -39.320 -53.345 1.00 39.91 362 ALA A O 1
#

pLDDT: mean 70.56, std 25.07, range [24.58, 95.69]

Secondary structure (DSSP, 8-state):
--------------------------------------------------PPEEEEEEEEETTEEEEEEEEESS-TTSS--PPPB-TTT-PBP---EE-TTT-PEE-STT--EEEEEETTEEEEE-HHHHHHH--S-TTEEEEEEEEEGGGS-GGGEEEEEEEEE-SHHHHHHHHHHHHHHHHHTEEEEEEEESSSSEEEEEEEEETTEEEEEEE--GGGSPPGGGSTT----PPPHHHHHHHHHHHHHT---GGGS----HHHHHHHHHHHHHHTT---PPPPPPP-PPPP-HHHHHHHHHHHHTT--PPPP-------------------------------------------------